Protein AF-A0A1G9A500-F1 (afdb_monomer_lite)

Structure (mmCIF, N/CA/C/O backbone):
data_AF-A0A1G9A500-F1
#
_entry.id   AF-A0A1G9A500-F1
#
loop_
_atom_site.group_PDB
_atom_site.id
_atom_site.type_symbol
_atom_site.label_atom_id
_atom_site.label_alt_id
_atom_site.label_comp_id
_atom_site.label_asym_id
_atom_site.label_entity_id
_atom_site.label_seq_id
_atom_site.pdbx_PDB_ins_code
_atom_site.Cartn_x
_atom_site.Cartn_y
_atom_site.Cartn_z
_atom_site.occupancy
_atom_site.B_iso_or_equiv
_atom_site.auth_seq_id
_atom_site.auth_comp_id
_atom_site.auth_asym_id
_atom_site.auth_atom_id
_atom_site.pdbx_PDB_model_num
ATOM 1 N N . MET A 1 1 ? -15.740 1.608 -25.647 1.00 35.06 1 MET A N 1
ATOM 2 C CA . MET A 1 1 ? -15.329 0.657 -24.600 1.00 35.06 1 MET A CA 1
ATOM 3 C C . MET A 1 1 ? -13.876 0.339 -24.872 1.00 35.06 1 MET A C 1
ATOM 5 O O . MET A 1 1 ? -13.610 -0.452 -25.765 1.00 35.06 1 MET A O 1
ATOM 9 N N . ALA A 1 2 ? -12.961 1.087 -24.256 1.00 35.72 2 ALA A N 1
ATOM 10 C CA . ALA A 1 2 ? -11.558 0.694 -24.232 1.00 35.72 2 ALA A CA 1
ATOM 11 C C . ALA A 1 2 ? -11.451 -0.408 -23.175 1.00 35.72 2 ALA A C 1
ATOM 13 O O . ALA A 1 2 ? -12.025 -0.261 -22.098 1.00 35.72 2 ALA A O 1
ATOM 14 N N . ASP A 1 3 ? -10.852 -1.528 -23.551 1.00 37.66 3 ASP A N 1
ATOM 15 C CA . ASP A 1 3 ? -10.722 -2.713 -22.714 1.00 37.66 3 ASP A CA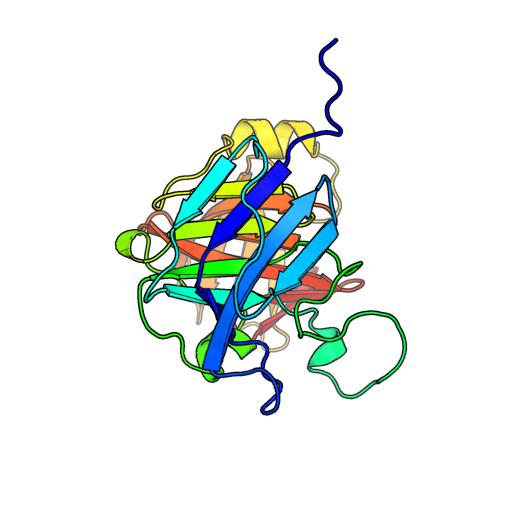 1
ATOM 16 C C . ASP A 1 3 ? -9.855 -2.373 -21.494 1.00 37.66 3 ASP A C 1
ATOM 18 O O . ASP A 1 3 ? -8.730 -1.900 -21.631 1.00 37.66 3 ASP A O 1
ATOM 22 N N . GLU A 1 4 ? -10.398 -2.565 -20.297 1.00 46.66 4 GLU A N 1
ATOM 23 C CA . GLU A 1 4 ? -9.778 -2.200 -19.013 1.00 46.66 4 GLU A CA 1
ATOM 24 C C . GLU A 1 4 ? -8.645 -3.179 -18.612 1.00 46.66 4 GLU A C 1
ATOM 26 O O . GLU A 1 4 ? -8.084 -3.093 -17.524 1.00 46.66 4 GLU A O 1
ATOM 31 N N . HIS A 1 5 ? -8.284 -4.109 -19.508 1.00 46.56 5 HIS A N 1
ATOM 32 C CA . HIS A 1 5 ? -7.396 -5.250 -19.256 1.00 46.56 5 HIS A CA 1
ATOM 33 C C . HIS A 1 5 ? -5.936 -5.086 -19.709 1.00 46.56 5 HIS A C 1
ATOM 35 O O . HIS A 1 5 ? -5.156 -6.013 -19.499 1.00 46.56 5 HIS A O 1
ATOM 41 N N . ASP A 1 6 ? -5.536 -3.949 -20.289 1.00 54.34 6 ASP A N 1
ATOM 42 C CA . ASP A 1 6 ? -4.231 -3.842 -20.975 1.00 54.34 6 ASP A CA 1
ATOM 43 C C . ASP A 1 6 ? -3.292 -2.759 -20.415 1.00 54.34 6 ASP A C 1
ATOM 45 O O . ASP A 1 6 ? -2.347 -2.327 -21.077 1.00 54.34 6 ASP A O 1
ATOM 49 N N . THR A 1 7 ? -3.525 -2.292 -19.183 1.00 72.56 7 THR A N 1
ATOM 50 C CA . THR A 1 7 ? -2.598 -1.341 -18.552 1.00 72.56 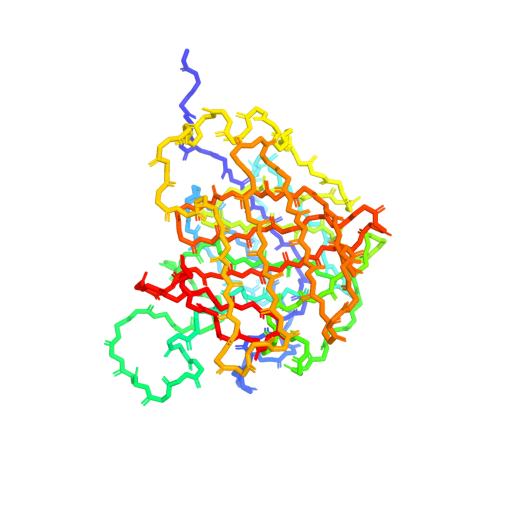7 THR A CA 1
ATOM 51 C C . THR A 1 7 ? -1.286 -2.051 -18.234 1.00 72.56 7 THR A C 1
ATOM 53 O O . THR A 1 7 ? -1.165 -2.796 -17.261 1.00 72.56 7 THR A O 1
ATOM 56 N N . GLU A 1 8 ? -0.300 -1.818 -19.092 1.00 91.81 8 GLU A N 1
ATOM 57 C CA . GLU A 1 8 ? 1.052 -2.324 -18.939 1.00 91.81 8 GLU A CA 1
ATOM 58 C C . GLU A 1 8 ? 1.931 -1.295 -18.217 1.00 91.81 8 GLU A C 1
ATOM 60 O O . GLU A 1 8 ? 2.125 -0.172 -18.689 1.00 91.81 8 GLU A O 1
ATOM 65 N N . LEU A 1 9 ? 2.489 -1.694 -17.076 1.00 95.75 9 LEU A N 1
ATOM 66 C CA . LEU A 1 9 ? 3.418 -0.901 -16.276 1.00 95.75 9 LEU A CA 1
ATOM 67 C C . LEU A 1 9 ? 4.810 -1.536 -16.329 1.00 95.75 9 LEU A C 1
ATOM 69 O O . LEU A 1 9 ? 4.971 -2.742 -16.146 1.00 95.75 9 LEU A O 1
ATOM 73 N N . LEU A 1 10 ? 5.835 -0.709 -16.494 1.00 96.75 10 LEU A N 1
ATOM 74 C CA . LEU A 1 10 ? 7.231 -1.107 -16.386 1.00 96.75 10 LEU A CA 1
ATOM 75 C C . LEU A 1 10 ? 7.943 -0.275 -15.317 1.00 96.75 10 LEU A C 1
ATOM 77 O O . LEU A 1 10 ? 8.151 0.918 -15.497 1.00 96.75 10 LEU A O 1
ATOM 81 N N . VAL A 1 11 ? 8.363 -0.907 -14.223 1.00 97.50 11 VAL A N 1
ATOM 82 C CA . VAL A 1 11 ? 9.250 -0.299 -13.219 1.00 97.50 11 VAL A CA 1
ATOM 83 C C . VAL A 1 11 ? 10.686 -0.682 -13.554 1.00 97.50 11 VAL A C 1
ATOM 85 O O . VAL A 1 11 ? 10.985 -1.868 -13.693 1.00 97.50 11 VAL A O 1
ATOM 88 N N . ARG A 1 12 ? 11.579 0.300 -13.690 1.00 96.81 12 ARG A N 1
ATOM 89 C CA . ARG A 1 12 ? 12.971 0.067 -14.088 1.00 96.81 12 ARG A CA 1
ATOM 90 C C . ARG A 1 12 ? 13.954 0.198 -12.947 1.00 96.81 12 ARG A C 1
ATOM 92 O O . ARG A 1 12 ? 13.992 1.225 -12.280 1.00 96.81 12 ARG A O 1
ATOM 99 N N . ASP A 1 13 ? 14.817 -0.803 -12.837 1.00 96.88 13 ASP A N 1
ATOM 100 C CA . ASP A 1 13 ? 16.060 -0.743 -12.067 1.00 96.88 13 ASP A CA 1
ATOM 101 C C . ASP A 1 13 ? 15.856 -0.371 -10.588 1.00 96.88 13 ASP A C 1
ATOM 103 O O . ASP A 1 13 ? 16.661 0.344 -9.986 1.00 96.88 13 ASP A O 1
ATOM 107 N N . ALA A 1 14 ? 14.777 -0.885 -9.993 1.00 97.56 14 ALA A N 1
ATOM 108 C CA . ALA A 1 14 ? 14.511 -0.739 -8.569 1.00 97.56 14 ALA A CA 1
ATOM 109 C C . ALA A 1 14 ? 15.331 -1.754 -7.769 1.00 97.56 14 ALA A C 1
ATOM 111 O O . ALA A 1 14 ? 15.476 -2.912 -8.168 1.00 97.56 14 ALA A O 1
ATOM 112 N N . ARG A 1 15 ? 15.817 -1.347 -6.594 1.00 97.69 15 ARG A N 1
ATOM 113 C CA . ARG A 1 15 ? 16.374 -2.284 -5.617 1.00 97.69 15 ARG A CA 1
ATOM 114 C C . ARG A 1 15 ? 15.245 -3.082 -4.967 1.00 97.69 15 ARG A C 1
ATOM 116 O O . ARG A 1 15 ? 14.338 -2.482 -4.408 1.00 97.69 15 ARG A O 1
ATOM 123 N N . ILE A 1 16 ? 15.306 -4.405 -4.966 1.00 95.88 16 ILE A N 1
ATOM 124 C CA . ILE A 1 16 ? 14.279 -5.243 -4.337 1.00 95.88 16 ILE A CA 1
ATOM 125 C C . ILE A 1 16 ? 14.543 -5.376 -2.831 1.00 95.88 16 ILE A C 1
ATOM 127 O O . ILE A 1 16 ? 15.667 -5.661 -2.414 1.00 95.88 16 ILE A O 1
ATOM 131 N N . LEU A 1 17 ? 13.500 -5.193 -2.018 1.00 94.69 17 LEU A N 1
ATOM 132 C CA . LEU A 1 17 ? 13.452 -5.576 -0.604 1.00 94.69 17 LEU A CA 1
ATOM 133 C C . LEU A 1 17 ? 12.227 -6.470 -0.383 1.00 94.69 17 LEU A C 1
ATOM 135 O O . LEU A 1 17 ? 11.142 -5.996 -0.068 1.00 94.69 17 LEU A O 1
ATOM 139 N N . SER A 1 18 ? 12.426 -7.767 -0.579 1.00 90.00 18 SER A N 1
ATOM 140 C CA . SER A 1 18 ? 11.429 -8.840 -0.484 1.00 90.00 18 SER A CA 1
ATOM 141 C C . SER A 1 18 ? 11.454 -9.595 0.846 1.00 90.00 18 SER A C 1
ATOM 143 O O . SER A 1 18 ? 10.614 -10.455 1.071 1.00 90.00 18 SER A O 1
ATOM 145 N N . LEU A 1 19 ? 12.417 -9.299 1.725 1.00 88.19 19 LEU A N 1
ATOM 146 C CA . LEU A 1 19 ? 12.716 -10.048 2.953 1.00 88.19 19 LEU A CA 1
ATOM 147 C C . LEU A 1 19 ? 13.318 -11.443 2.736 1.00 88.19 19 LEU A C 1
ATOM 149 O O . LEU A 1 19 ? 13.563 -12.142 3.726 1.00 88.19 19 LEU A O 1
ATOM 153 N N . ASP A 1 20 ? 13.586 -11.822 1.487 1.00 87.44 20 ASP A N 1
ATOM 154 C CA . ASP A 1 20 ? 14.368 -12.997 1.126 1.00 87.44 20 ASP A CA 1
ATOM 155 C C . ASP A 1 20 ? 15.827 -12.574 0.856 1.00 87.44 20 ASP A C 1
ATOM 157 O O . ASP A 1 20 ? 16.091 -11.862 -0.121 1.00 87.44 20 ASP A O 1
ATOM 161 N N . PRO A 1 21 ? 16.805 -13.024 1.667 1.00 86.94 21 PRO A N 1
ATOM 162 C CA . PRO A 1 21 ? 18.214 -12.671 1.491 1.00 86.94 21 PRO A CA 1
ATOM 163 C C . PRO A 1 21 ? 18.800 -13.016 0.114 1.00 86.94 21 PRO A C 1
ATOM 165 O O . PRO A 1 21 ? 19.809 -12.430 -0.273 1.00 86.94 21 PRO A O 1
ATOM 168 N N . ALA A 1 22 ? 18.212 -13.962 -0.628 1.00 88.31 22 ALA A N 1
ATOM 169 C CA . ALA A 1 22 ? 18.676 -14.328 -1.965 1.00 88.31 22 ALA A CA 1
ATOM 170 C C . ALA A 1 22 ? 18.319 -13.282 -3.040 1.00 88.31 22 ALA A C 1
ATOM 172 O O . ALA A 1 22 ? 18.941 -13.264 -4.113 1.00 88.31 22 ALA A O 1
ATOM 173 N N . TYR A 1 23 ? 17.329 -12.428 -2.767 1.00 89.06 23 TYR A N 1
ATOM 174 C CA . TYR A 1 23 ? 16.805 -11.415 -3.689 1.00 89.06 23 TYR A CA 1
ATOM 175 C C . TYR A 1 23 ? 16.992 -9.987 -3.175 1.00 89.06 23 TYR A C 1
ATOM 177 O O . TYR A 1 23 ? 17.105 -9.061 -3.981 1.00 89.06 23 TYR A O 1
ATOM 185 N N . ASP A 1 24 ? 17.068 -9.802 -1.859 1.00 91.50 24 ASP A N 1
ATOM 186 C CA . ASP A 1 24 ? 17.242 -8.494 -1.244 1.00 91.50 24 ASP A CA 1
ATOM 187 C C . ASP A 1 24 ? 18.527 -7.807 -1.732 1.00 91.50 24 ASP A C 1
ATOM 189 O O . ASP A 1 24 ? 19.625 -8.364 -1.716 1.00 91.50 24 ASP A O 1
ATOM 193 N N . GLY A 1 25 ? 18.382 -6.559 -2.180 1.00 93.56 25 GLY A N 1
ATOM 194 C CA . GLY A 1 25 ? 19.476 -5.749 -2.711 1.00 93.56 25 GLY A CA 1
ATOM 195 C C . GLY A 1 25 ? 19.721 -5.892 -4.215 1.00 93.56 25 GLY A C 1
ATOM 196 O O . GLY A 1 25 ? 20.462 -5.071 -4.762 1.00 93.56 25 GLY A O 1
ATOM 197 N N . ARG A 1 26 ? 19.091 -6.859 -4.900 1.00 95.56 26 ARG A N 1
ATOM 198 C CA . ARG A 1 26 ? 19.147 -6.944 -6.368 1.00 95.56 26 ARG A CA 1
ATOM 199 C C . ARG A 1 26 ? 18.510 -5.720 -6.999 1.00 95.56 26 ARG A C 1
ATOM 201 O O . ARG A 1 26 ? 17.515 -5.211 -6.493 1.00 95.56 26 ARG A O 1
ATOM 208 N N . VAL A 1 27 ? 19.086 -5.266 -8.103 1.00 97.12 27 VAL A N 1
ATOM 209 C CA . VAL A 1 27 ? 18.499 -4.228 -8.947 1.00 97.12 27 VAL A CA 1
ATOM 210 C C . VAL A 1 27 ? 17.807 -4.934 -10.097 1.00 97.12 27 VAL A C 1
ATOM 212 O O . VAL A 1 27 ? 18.471 -5.632 -10.860 1.00 97.12 27 VAL A O 1
ATOM 215 N N . SER A 1 28 ? 16.492 -4.773 -10.200 1.00 96.38 28 SER A N 1
ATOM 216 C CA . SER A 1 28 ? 15.690 -5.483 -11.192 1.00 96.38 28 SER A CA 1
ATOM 217 C C . SER A 1 28 ? 14.635 -4.563 -11.801 1.00 96.38 28 SER A C 1
ATOM 219 O O . SER A 1 28 ? 14.096 -3.665 -11.152 1.00 96.38 28 SER A O 1
ATOM 221 N N . SER A 1 29 ? 14.320 -4.814 -13.068 1.00 97.06 29 SER A N 1
ATOM 222 C CA . SER A 1 29 ? 13.158 -4.248 -13.746 1.00 97.06 29 SER A CA 1
ATOM 223 C C . SER A 1 29 ? 11.974 -5.212 -13.642 1.00 97.06 29 SER A C 1
ATOM 225 O O . SER A 1 29 ? 12.149 -6.424 -13.795 1.00 97.06 29 SER A O 1
ATOM 227 N N . ILE A 1 30 ? 10.772 -4.680 -13.414 1.00 96.06 30 ILE A N 1
ATOM 228 C CA . ILE A 1 30 ? 9.529 -5.444 -13.246 1.00 96.06 30 ILE A CA 1
ATOM 229 C C . ILE A 1 30 ? 8.485 -4.938 -14.235 1.00 96.06 30 ILE A C 1
ATOM 231 O O . ILE A 1 30 ? 8.166 -3.751 -14.260 1.00 96.06 30 ILE A O 1
ATOM 235 N N . ARG A 1 31 ? 7.926 -5.857 -15.023 1.00 96.44 31 ARG A N 1
ATOM 236 C CA . ARG A 1 31 ? 6.788 -5.603 -15.909 1.00 96.44 31 ARG A CA 1
ATOM 237 C C . ARG A 1 31 ? 5.520 -6.153 -15.278 1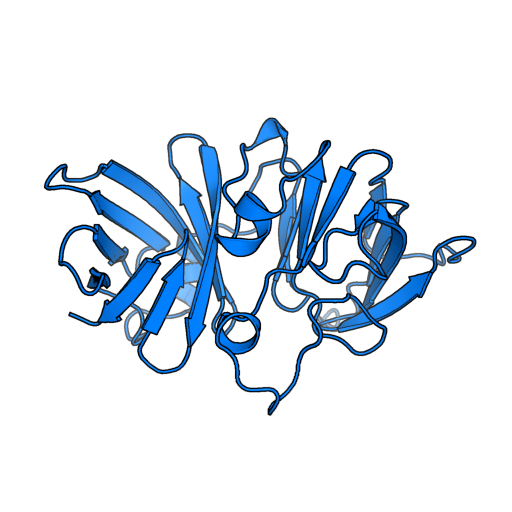.00 96.44 31 ARG A C 1
ATOM 239 O O . ARG A 1 31 ? 5.484 -7.321 -14.893 1.00 96.44 31 ARG A O 1
ATOM 246 N N . VAL A 1 32 ? 4.488 -5.329 -15.223 1.00 95.94 32 VAL A N 1
ATOM 247 C CA . VAL A 1 32 ? 3.145 -5.665 -14.756 1.00 95.94 32 VAL A CA 1
ATOM 248 C C . VAL A 1 32 ? 2.192 -5.544 -15.938 1.00 95.94 32 VAL A C 1
ATOM 250 O O . VAL A 1 32 ? 2.242 -4.557 -16.666 1.00 95.94 32 VAL A O 1
ATOM 253 N N . VAL A 1 33 ? 1.346 -6.554 -16.125 1.00 94.00 33 VAL A N 1
ATOM 254 C CA . VAL A 1 33 ? 0.277 -6.562 -17.130 1.00 94.00 33 VAL A CA 1
ATOM 255 C C . VAL A 1 33 ? -1.003 -6.981 -16.419 1.00 94.00 33 VAL A C 1
ATOM 257 O O . VAL A 1 33 ? -1.065 -8.071 -15.837 1.00 94.00 33 VAL A O 1
ATOM 260 N N . GLY A 1 34 ? -2.000 -6.097 -16.418 1.00 92.19 34 GLY A N 1
ATOM 261 C CA . GLY A 1 34 ? -3.210 -6.278 -15.619 1.00 92.19 34 GLY A CA 1
ATOM 262 C C . GLY A 1 34 ? -2.874 -6.434 -14.131 1.00 92.19 34 GLY A C 1
ATOM 263 O O . GLY A 1 34 ? -2.154 -5.626 -13.552 1.00 92.19 34 GLY A O 1
ATOM 264 N N . GLU A 1 35 ? -3.361 -7.505 -13.507 1.00 92.00 35 GLU A N 1
ATOM 265 C CA . GLU A 1 35 ? -3.201 -7.743 -12.066 1.00 92.00 35 GLU A CA 1
ATOM 266 C C . GLU A 1 35 ? -1.875 -8.429 -11.662 1.00 92.00 35 GLU A C 1
ATOM 268 O O . GLU A 1 35 ? -1.616 -8.643 -10.472 1.00 92.00 35 GLU A O 1
ATOM 273 N N . ARG A 1 36 ? -1.027 -8.827 -12.625 1.00 92.88 36 ARG A N 1
ATOM 274 C CA . ARG A 1 36 ? 0.115 -9.725 -12.362 1.00 92.88 36 ARG A CA 1
ATOM 275 C C . ARG A 1 36 ? 1.444 -9.190 -12.866 1.00 92.88 36 ARG A C 1
ATOM 277 O O . ARG A 1 36 ? 1.533 -8.480 -13.864 1.00 92.88 36 ARG A O 1
ATOM 284 N N . ILE A 1 37 ? 2.507 -9.630 -12.202 1.00 94.25 37 ILE A N 1
ATOM 285 C CA . ILE A 1 37 ? 3.877 -9.464 -12.678 1.00 94.25 37 ILE A CA 1
ATOM 286 C C . ILE A 1 37 ? 4.074 -10.383 -13.887 1.00 94.25 37 ILE A C 1
ATOM 288 O O . ILE A 1 37 ? 4.033 -11.603 -13.761 1.00 94.25 37 ILE A O 1
ATOM 292 N N . ALA A 1 38 ? 4.294 -9.808 -15.063 1.00 94.94 38 ALA A N 1
ATOM 293 C CA . ALA A 1 38 ? 4.529 -10.548 -16.298 1.00 94.94 38 ALA A CA 1
ATOM 294 C C . ALA A 1 38 ? 6.000 -10.963 -16.452 1.00 94.94 38 ALA A C 1
ATOM 296 O O . ALA A 1 38 ? 6.291 -12.046 -16.955 1.00 94.94 38 ALA A O 1
ATOM 297 N N . ALA A 1 39 ? 6.936 -10.116 -16.011 1.00 94.94 39 ALA A N 1
ATOM 298 C CA . ALA A 1 39 ? 8.366 -10.388 -16.114 1.00 94.94 39 ALA A CA 1
ATOM 299 C C . ALA A 1 39 ? 9.172 -9.661 -15.032 1.00 94.94 39 ALA A C 1
ATOM 301 O O . ALA A 1 39 ? 8.814 -8.560 -14.614 1.00 94.94 39 ALA A O 1
ATOM 302 N N . VAL A 1 40 ? 10.294 -10.264 -14.639 1.00 95.06 40 VAL A N 1
ATOM 303 C CA . VAL A 1 40 ? 11.310 -9.680 -13.754 1.00 95.06 40 VAL A CA 1
ATOM 304 C C . VAL A 1 40 ? 12.677 -9.995 -14.348 1.00 95.06 40 VAL A C 1
ATOM 306 O O . VAL A 1 40 ? 12.921 -11.143 -14.721 1.00 95.06 40 VAL A O 1
ATOM 309 N N . ALA A 1 41 ? 13.557 -9.003 -14.463 1.00 94.69 41 ALA A N 1
ATOM 310 C CA . ALA A 1 41 ? 14.926 -9.235 -14.916 1.00 94.69 41 ALA A CA 1
ATOM 311 C C . ALA A 1 41 ? 15.913 -8.245 -14.294 1.00 94.69 41 ALA A C 1
ATOM 313 O O . ALA A 1 41 ? 15.628 -7.051 -14.209 1.00 94.69 41 ALA A O 1
ATOM 314 N N . ASP A 1 42 ? 17.098 -8.742 -13.937 1.00 92.12 42 ASP A N 1
ATOM 315 C CA . ASP A 1 42 ? 18.187 -7.942 -13.354 1.00 92.12 42 ASP A CA 1
ATOM 316 C C . ASP A 1 42 ? 18.873 -7.042 -14.403 1.00 92.12 42 ASP A C 1
ATOM 318 O O . ASP A 1 42 ? 19.515 -6.051 -14.071 1.00 92.12 42 ASP A O 1
ATOM 322 N N . ALA A 1 43 ? 18.729 -7.371 -15.691 1.00 85.31 43 ALA A N 1
ATOM 323 C CA . ALA A 1 43 ? 19.200 -6.554 -16.803 1.00 85.31 43 ALA A CA 1
ATOM 324 C C . ALA A 1 43 ? 18.425 -6.869 -18.088 1.00 85.31 43 ALA A C 1
ATOM 326 O O . ALA A 1 43 ? 17.923 -7.978 -18.276 1.00 85.31 43 ALA A O 1
ATOM 327 N N . GLY A 1 44 ? 18.378 -5.904 -19.009 1.00 79.44 44 GLY A N 1
ATOM 328 C CA . GLY A 1 44 ? 17.962 -6.159 -20.391 1.00 79.44 44 GLY A CA 1
ATOM 329 C C . GLY A 1 44 ? 16.471 -6.441 -20.588 1.00 79.44 44 GLY A C 1
ATOM 330 O O . GLY A 1 44 ? 16.099 -6.964 -21.637 1.00 79.44 44 GLY A O 1
ATOM 331 N N . LEU A 1 45 ? 15.607 -6.085 -19.626 1.00 86.19 45 LEU A N 1
ATOM 332 C CA . LEU A 1 45 ? 14.163 -6.155 -19.844 1.00 86.19 45 LEU A CA 1
ATOM 333 C C . LEU A 1 45 ? 13.768 -5.122 -20.905 1.00 86.19 45 LEU A C 1
ATOM 335 O O . LEU A 1 45 ? 13.773 -3.909 -20.651 1.00 86.19 45 LEU A O 1
ATOM 339 N N . ALA A 1 46 ? 13.462 -5.614 -22.108 1.00 84.44 46 ALA A N 1
ATOM 340 C CA . ALA A 1 46 ? 13.056 -4.787 -23.236 1.00 84.44 46 ALA A CA 1
ATOM 341 C C . ALA A 1 46 ? 11.878 -3.893 -22.835 1.00 84.44 46 ALA A C 1
ATOM 343 O O . ALA A 1 46 ? 10.965 -4.355 -22.153 1.00 84.44 46 ALA A O 1
ATOM 344 N N . ALA A 1 47 ? 11.909 -2.620 -23.243 1.00 76.88 47 ALA A N 1
ATOM 345 C CA . ALA A 1 47 ? 10.839 -1.667 -22.947 1.00 76.88 47 ALA A CA 1
ATOM 346 C C . ALA A 1 47 ? 9.514 -2.070 -23.598 1.00 76.88 47 ALA A C 1
ATOM 348 O O . ALA A 1 47 ? 8.478 -2.014 -22.949 1.00 76.88 47 ALA A O 1
ATOM 349 N N . GLY A 1 48 ? 9.540 -2.514 -24.857 1.00 84.00 48 GLY A N 1
ATOM 350 C CA . GLY A 1 48 ? 8.309 -2.609 -25.640 1.00 84.00 48 GLY A CA 1
ATOM 351 C C . GLY A 1 48 ? 7.672 -1.223 -25.777 1.00 84.00 48 GLY A C 1
ATOM 352 O O . GLY A 1 48 ? 8.356 -0.264 -26.134 1.00 84.00 48 GLY A O 1
ATOM 353 N N . SER A 1 49 ? 6.380 -1.109 -25.481 1.00 83.81 49 SER A N 1
ATOM 354 C CA . SER A 1 49 ? 5.651 0.166 -25.434 1.00 83.81 49 SER A CA 1
ATOM 355 C C . SER A 1 49 ? 4.636 0.130 -24.287 1.00 83.81 49 SER A C 1
ATOM 357 O O . SER A 1 49 ? 3.441 0.012 -24.549 1.00 83.81 49 SER A O 1
ATOM 359 N N . PRO A 1 50 ? 5.109 0.166 -23.026 1.00 86.88 50 PRO A N 1
ATOM 360 C CA . PRO A 1 50 ? 4.229 0.062 -21.875 1.00 86.88 50 PRO A CA 1
ATOM 361 C C . PRO A 1 50 ? 3.366 1.323 -21.784 1.00 86.88 50 PRO A C 1
ATOM 363 O O . PRO A 1 50 ? 3.797 2.411 -22.175 1.00 86.88 50 PRO A O 1
ATOM 366 N N . ALA A 1 51 ? 2.163 1.195 -21.230 1.00 90.19 51 ALA A N 1
ATOM 367 C CA . ALA A 1 51 ? 1.294 2.340 -20.974 1.00 90.19 51 ALA A CA 1
ATOM 368 C C . ALA A 1 51 ? 1.931 3.318 -19.970 1.00 90.19 51 ALA A C 1
ATOM 370 O O . ALA A 1 51 ? 1.747 4.532 -20.078 1.00 90.19 51 ALA A O 1
ATOM 371 N N . LEU A 1 52 ? 2.708 2.795 -19.014 1.00 93.31 52 LEU A N 1
ATOM 372 C CA . LEU A 1 52 ? 3.471 3.588 -18.057 1.00 93.31 52 LEU A CA 1
ATOM 373 C C . LEU A 1 52 ? 4.856 2.987 -17.808 1.00 93.31 52 LEU A C 1
ATOM 375 O O . LEU A 1 52 ? 4.994 1.799 -17.527 1.00 93.31 52 LEU A O 1
ATOM 379 N N . GLU A 1 53 ? 5.881 3.834 -17.832 1.00 95.25 53 GLU A N 1
ATOM 380 C CA . GLU A 1 53 ? 7.243 3.475 -17.443 1.00 95.25 53 GLU A CA 1
ATOM 381 C C . GLU A 1 53 ? 7.691 4.337 -16.256 1.00 95.25 53 GLU A C 1
ATOM 383 O O . GLU A 1 53 ? 7.574 5.563 -16.290 1.00 95.25 53 GLU A O 1
ATOM 388 N N . ILE A 1 54 ? 8.189 3.690 -15.201 1.00 96.56 54 ILE A N 1
ATOM 389 C CA . ILE A 1 54 ? 8.640 4.315 -13.957 1.00 96.56 54 ILE A CA 1
ATOM 390 C C . ILE A 1 54 ? 10.141 4.055 -13.788 1.00 96.56 54 ILE A C 1
ATOM 392 O O . ILE A 1 54 ? 10.532 2.928 -13.466 1.00 96.56 54 ILE A O 1
ATOM 396 N N . PRO A 1 55 ? 11.007 5.066 -13.983 1.00 96.19 55 PRO A N 1
ATOM 397 C CA . PRO A 1 55 ? 12.417 4.947 -13.644 1.00 96.19 55 PRO A CA 1
ATOM 398 C C . PRO A 1 55 ? 12.574 4.902 -12.119 1.00 96.19 55 PRO A C 1
ATOM 400 O O . PRO A 1 55 ? 12.169 5.827 -11.421 1.00 96.19 55 PRO A O 1
ATOM 403 N N . ALA A 1 56 ? 13.168 3.832 -11.596 1.00 96.94 56 ALA A N 1
ATOM 404 C CA . ALA A 1 56 ? 13.310 3.588 -10.160 1.00 96.94 56 ALA A CA 1
ATOM 405 C C . ALA A 1 56 ? 14.772 3.335 -9.744 1.00 96.94 56 ALA A C 1
ATOM 407 O O . ALA A 1 56 ? 15.040 2.773 -8.681 1.00 96.94 56 ALA A O 1
ATOM 408 N N . ALA A 1 57 ? 15.731 3.800 -10.551 1.00 96.44 57 ALA A N 1
ATOM 409 C CA . ALA A 1 57 ? 17.145 3.769 -10.200 1.00 96.44 57 ALA A CA 1
ATOM 410 C C . ALA A 1 57 ? 17.392 4.519 -8.878 1.00 96.44 57 ALA A C 1
ATOM 412 O O . ALA A 1 57 ? 17.064 5.696 -8.738 1.00 96.44 57 ALA A O 1
ATOM 413 N N . GLY A 1 58 ? 17.974 3.826 -7.896 1.00 96.31 58 GLY A N 1
ATOM 414 C CA . GLY A 1 58 ? 18.206 4.369 -6.551 1.00 96.31 58 GLY A CA 1
ATOM 415 C C . GLY A 1 58 ? 16.988 4.334 -5.619 1.00 96.31 58 GLY A C 1
ATOM 416 O O . GLY A 1 58 ? 17.124 4.688 -4.448 1.00 96.31 58 GLY A O 1
ATOM 417 N N . ALA A 1 59 ? 15.830 3.875 -6.098 1.00 98.19 59 ALA A N 1
ATOM 418 C CA . ALA A 1 59 ? 14.658 3.579 -5.285 1.00 98.19 59 ALA A CA 1
ATOM 419 C C . ALA A 1 59 ? 14.634 2.101 -4.862 1.00 98.19 59 ALA A C 1
ATOM 421 O O . ALA A 1 59 ? 15.313 1.247 -5.441 1.00 98.19 59 ALA A O 1
ATOM 422 N N . THR A 1 60 ? 13.831 1.803 -3.846 1.00 98.44 60 THR A N 1
ATOM 423 C CA . THR A 1 60 ? 13.579 0.455 -3.343 1.00 98.44 60 THR A CA 1
ATOM 424 C C . THR A 1 60 ? 12.142 0.047 -3.653 1.00 98.44 60 THR A C 1
ATOM 426 O O . THR A 1 60 ? 11.205 0.736 -3.259 1.00 98.44 60 THR A O 1
ATOM 429 N N . LEU A 1 61 ? 11.960 -1.088 -4.326 1.00 97.56 61 LEU A N 1
ATOM 430 C CA . LEU A 1 61 ? 10.673 -1.752 -4.474 1.00 97.56 61 LEU A CA 1
ATOM 431 C C . LEU A 1 61 ? 10.470 -2.721 -3.313 1.00 97.56 61 LEU A C 1
ATOM 433 O O . LEU A 1 61 ? 11.265 -3.638 -3.095 1.00 97.56 61 LEU A O 1
ATOM 437 N N . VAL A 1 62 ? 9.378 -2.515 -2.590 1.00 96.00 62 VAL A N 1
ATOM 438 C CA . VAL A 1 62 ? 8.980 -3.302 -1.431 1.00 96.00 62 VAL A CA 1
ATOM 439 C C . VAL A 1 62 ? 7.646 -3.976 -1.746 1.00 96.00 62 VAL A C 1
ATOM 441 O O . VAL A 1 62 ? 6.628 -3.288 -1.860 1.00 96.00 62 VAL A O 1
ATOM 444 N N . PRO A 1 63 ? 7.617 -5.305 -1.914 1.00 93.25 63 PRO A N 1
ATOM 445 C CA . PRO A 1 63 ? 6.381 -6.063 -2.022 1.00 93.25 63 PRO A CA 1
ATOM 446 C C . PRO A 1 63 ? 5.513 -5.829 -0.787 1.00 93.25 63 PRO A C 1
ATOM 448 O O . PRO A 1 63 ? 5.993 -5.880 0.346 1.00 93.25 63 PRO A O 1
ATOM 451 N N . LEU A 1 64 ? 4.227 -5.556 -0.999 1.00 89.06 64 LEU A N 1
ATOM 452 C CA . LEU A 1 64 ? 3.280 -5.459 0.101 1.00 89.06 64 LEU A CA 1
ATOM 453 C C . LEU A 1 64 ? 3.018 -6.879 0.588 1.00 89.06 64 LEU A C 1
ATOM 455 O O . LEU A 1 64 ? 2.446 -7.698 -0.126 1.00 89.06 64 LEU A O 1
ATOM 459 N N . LEU A 1 65 ? 3.460 -7.193 1.798 1.00 75.12 65 LEU A N 1
ATOM 460 C CA . LEU A 1 65 ? 3.448 -8.560 2.307 1.00 75.12 65 LEU A CA 1
ATOM 461 C C . LEU A 1 65 ? 2.049 -8.965 2.757 1.00 75.12 65 LEU A C 1
ATOM 463 O O . LEU A 1 65 ? 1.305 -8.148 3.312 1.00 75.12 65 LEU A O 1
ATOM 467 N N . ASP A 1 66 ? 1.712 -10.230 2.544 1.00 65.88 66 ASP A N 1
ATOM 468 C CA . ASP A 1 66 ? 0.565 -10.858 3.186 1.00 65.88 66 ASP A CA 1
ATOM 469 C C . ASP A 1 66 ? 0.960 -11.233 4.616 1.00 65.88 66 ASP A C 1
ATOM 471 O O . ASP A 1 66 ? 2.015 -11.821 4.842 1.00 65.88 66 ASP A O 1
ATOM 475 N N . ALA A 1 67 ? 0.137 -10.879 5.603 1.00 52.34 67 ALA A N 1
ATOM 476 C CA . ALA A 1 67 ? 0.463 -11.142 7.002 1.00 52.34 67 ALA A CA 1
ATOM 477 C C . ALA A 1 67 ? 0.632 -12.641 7.312 1.00 52.34 67 ALA A C 1
ATOM 479 O O . ALA A 1 67 ? 1.424 -12.994 8.180 1.00 52.34 67 ALA A O 1
ATOM 480 N N . THR A 1 68 ? -0.018 -13.516 6.537 1.00 47.94 68 THR A N 1
ATOM 481 C CA . THR A 1 68 ? 0.149 -14.980 6.572 1.00 47.94 68 THR A CA 1
ATOM 482 C C . THR A 1 68 ? 1.546 -15.455 6.165 1.00 47.94 68 THR A C 1
ATOM 484 O O . THR A 1 68 ? 1.932 -16.566 6.503 1.00 47.94 68 THR A O 1
ATOM 487 N N . VAL A 1 69 ? 2.325 -14.632 5.457 1.00 47.09 69 VAL A N 1
ATOM 488 C CA . VAL A 1 69 ? 3.738 -14.913 5.146 1.00 47.09 69 VAL A CA 1
ATOM 489 C C . VAL A 1 69 ? 4.631 -14.628 6.363 1.00 47.09 69 VAL A C 1
ATOM 491 O O . VAL A 1 69 ? 5.721 -15.183 6.474 1.00 47.09 69 VAL A O 1
ATOM 494 N N . LEU A 1 70 ? 4.175 -13.777 7.290 1.00 53.19 70 LEU A N 1
ATOM 495 C CA . LEU A 1 70 ? 4.910 -13.383 8.497 1.00 53.19 70 LEU A CA 1
ATOM 496 C C . LEU A 1 70 ? 4.562 -14.242 9.721 1.00 53.19 70 LEU A C 1
ATOM 498 O O . LEU A 1 70 ? 5.387 -14.367 10.625 1.00 53.19 70 LEU A O 1
ATOM 502 N N . SER A 1 71 ? 3.375 -14.851 9.747 1.00 44.50 71 SER A N 1
ATOM 503 C CA . SER A 1 71 ? 2.964 -15.859 10.725 1.00 44.50 71 SER A CA 1
ATOM 504 C C . SER A 1 71 ? 3.229 -17.262 10.164 1.00 44.50 71 SER A C 1
ATOM 506 O O . SER A 1 71 ? 2.680 -17.652 9.147 1.00 44.50 71 SER A O 1
ATOM 508 N N . GLU A 1 72 ? 4.120 -18.017 10.806 1.00 43.03 72 GLU A N 1
ATOM 509 C CA . GLU A 1 72 ? 4.741 -19.260 10.319 1.00 43.03 72 GLU A CA 1
ATOM 510 C C . GLU A 1 72 ? 3.790 -20.380 9.821 1.00 43.03 72 GLU A C 1
ATOM 512 O O . GLU A 1 72 ? 3.693 -21.398 10.490 1.00 43.03 72 GLU A O 1
ATOM 517 N N . HIS A 1 73 ? 3.128 -20.295 8.658 1.00 35.78 73 HIS A N 1
ATOM 518 C CA . HIS A 1 73 ? 2.432 -21.426 8.003 1.00 35.78 73 HIS A CA 1
ATOM 519 C C . HIS A 1 73 ? 2.702 -21.432 6.475 1.00 35.78 73 HIS A C 1
ATOM 521 O O . HIS A 1 73 ? 2.052 -20.696 5.730 1.00 35.78 73 HIS A O 1
ATOM 527 N N . PRO A 1 74 ? 3.624 -22.273 5.952 1.00 36.19 74 PRO A N 1
ATOM 528 C CA . PRO A 1 74 ? 3.893 -22.373 4.519 1.00 36.19 74 PRO A CA 1
ATOM 529 C C . PRO A 1 74 ? 2.770 -23.179 3.861 1.00 36.19 74 PRO A C 1
ATOM 531 O O . PRO A 1 74 ? 2.829 -24.404 3.777 1.00 36.19 74 PRO A O 1
ATOM 534 N N . GLY A 1 75 ? 1.696 -22.511 3.446 1.00 35.62 75 GLY A N 1
ATOM 535 C CA . GLY A 1 75 ? 0.548 -23.254 2.941 1.00 35.62 75 GLY A CA 1
ATOM 536 C C . GLY A 1 75 ? -0.650 -22.428 2.516 1.00 35.62 75 GLY A C 1
ATOM 537 O O . GLY A 1 75 ? -1.743 -22.712 2.990 1.00 35.62 75 GLY A O 1
ATOM 538 N N . ARG A 1 76 ? -0.446 -21.445 1.630 1.00 39.91 76 ARG A N 1
ATOM 539 C CA . ARG A 1 76 ? -1.309 -21.089 0.480 1.00 39.91 76 ARG A CA 1
ATOM 540 C C . ARG A 1 76 ? -0.905 -19.707 -0.049 1.00 39.91 76 ARG A C 1
ATOM 542 O O . ARG A 1 76 ? -1.264 -18.686 0.515 1.00 39.91 76 ARG A O 1
ATOM 549 N N . ASP A 1 77 ? -0.125 -19.768 -1.126 1.00 43.19 77 ASP A N 1
ATOM 550 C CA . ASP A 1 77 ? 0.195 -18.764 -2.146 1.00 43.19 77 ASP A CA 1
ATOM 551 C C . ASP A 1 77 ? 0.763 -17.398 -1.723 1.00 43.19 77 ASP A C 1
ATOM 553 O O . ASP A 1 77 ? 0.041 -16.451 -1.433 1.00 43.19 77 ASP A O 1
ATOM 557 N N . GLY A 1 78 ? 2.090 -17.278 -1.869 1.00 54.22 78 GLY A N 1
ATOM 558 C CA . GLY A 1 78 ? 2.779 -16.004 -2.081 1.00 54.22 78 GLY A CA 1
ATOM 559 C C . GLY A 1 78 ? 4.192 -15.983 -1.507 1.00 54.22 78 GLY A C 1
ATOM 560 O O . GLY A 1 78 ? 4.373 -15.700 -0.329 1.00 54.22 78 GLY A O 1
ATOM 561 N N . SER A 1 79 ? 5.210 -16.246 -2.333 1.00 64.75 79 SER A N 1
ATOM 562 C CA . SER A 1 79 ? 6.565 -15.796 -1.990 1.00 64.75 79 SER A CA 1
ATOM 563 C C . SER A 1 79 ? 6.543 -14.267 -1.914 1.00 64.75 79 SER A C 1
ATOM 565 O O . SER A 1 79 ? 5.946 -13.645 -2.796 1.00 64.75 79 SER A O 1
ATOM 567 N N . PRO A 1 80 ? 7.189 -13.635 -0.921 1.00 73.19 80 PRO A N 1
ATOM 568 C CA . PRO A 1 80 ? 7.293 -12.183 -0.900 1.00 73.19 80 PRO A CA 1
ATOM 569 C C . PRO A 1 80 ? 8.211 -11.669 -2.019 1.00 73.19 80 PRO A C 1
ATOM 571 O O . PRO A 1 80 ? 8.291 -10.470 -2.254 1.00 73.19 80 PRO A O 1
ATOM 574 N N . VAL A 1 81 ? 8.903 -12.565 -2.726 1.00 85.06 81 VAL A N 1
ATOM 575 C CA . VAL A 1 81 ? 9.737 -12.241 -3.877 1.00 85.06 81 VAL A CA 1
ATOM 576 C C . VAL A 1 81 ? 8.855 -11.934 -5.091 1.00 85.06 81 VAL A C 1
ATOM 578 O O . VAL A 1 81 ? 8.044 -12.778 -5.482 1.00 85.06 81 VAL A O 1
ATOM 581 N N . PRO A 1 82 ? 9.040 -10.778 -5.753 1.00 89.31 82 PRO A N 1
ATOM 582 C CA . PRO A 1 82 ? 8.348 -10.493 -6.996 1.00 89.31 82 PRO A CA 1
ATOM 583 C C . PRO A 1 82 ? 8.866 -11.430 -8.090 1.00 89.31 82 PRO A C 1
ATOM 585 O O . PRO A 1 82 ? 10.018 -11.350 -8.512 1.00 89.31 82 PRO A O 1
ATOM 588 N N . THR A 1 83 ? 8.005 -12.326 -8.557 1.00 91.31 83 THR A N 1
ATOM 589 C CA . THR A 1 83 ? 8.306 -13.284 -9.627 1.00 91.31 83 THR A CA 1
ATOM 590 C C . THR A 1 83 ? 7.246 -13.219 -10.721 1.00 91.31 83 THR A C 1
ATOM 592 O O . THR A 1 83 ? 6.107 -12.825 -10.449 1.00 91.31 83 THR A O 1
ATOM 595 N N . PRO A 1 84 ? 7.576 -13.621 -11.963 1.00 93.44 84 PRO A N 1
ATOM 596 C CA . PRO A 1 84 ? 6.579 -13.771 -13.012 1.00 93.44 84 PRO A CA 1
ATOM 597 C C . PRO A 1 84 ? 5.418 -14.654 -12.554 1.00 93.44 84 PRO A C 1
ATOM 599 O O . PRO A 1 84 ? 5.612 -15.721 -11.974 1.00 93.44 84 PRO A O 1
ATOM 602 N N . GLY A 1 85 ? 4.205 -14.190 -12.817 1.00 90.50 85 GLY A N 1
ATOM 603 C CA . GLY A 1 85 ? 2.982 -14.831 -12.382 1.00 90.50 85 GLY A CA 1
ATOM 604 C C . GLY A 1 85 ? 2.572 -14.506 -10.951 1.00 90.50 85 GLY A C 1
ATOM 605 O O . GLY A 1 85 ? 1.532 -15.010 -10.567 1.00 90.50 85 GLY A O 1
ATOM 606 N N . SER A 1 86 ? 3.285 -13.690 -10.171 1.00 89.00 86 SER A N 1
ATOM 607 C CA . SER A 1 86 ? 2.819 -13.225 -8.850 1.00 89.00 86 SER A CA 1
ATOM 608 C C . SER A 1 86 ? 1.839 -12.047 -8.962 1.00 89.00 86 SER A C 1
ATOM 610 O O . SER A 1 86 ? 1.837 -11.331 -9.966 1.00 89.00 86 SER A O 1
ATOM 612 N N . GLN A 1 87 ? 0.998 -11.842 -7.941 1.00 89.88 87 GLN A N 1
ATOM 613 C CA . GLN A 1 87 ? 0.111 -10.673 -7.862 1.00 89.88 87 GLN A CA 1
ATOM 614 C C . GLN A 1 87 ? 0.946 -9.385 -7.777 1.00 89.88 87 GLN A C 1
ATOM 616 O O . GLN A 1 87 ? 1.930 -9.329 -7.037 1.00 89.88 87 GLN A O 1
ATOM 621 N N . ALA A 1 88 ? 0.569 -8.349 -8.525 1.00 92.88 88 ALA A N 1
ATOM 622 C CA . ALA A 1 88 ? 1.287 -7.079 -8.526 1.00 92.88 88 ALA A CA 1
ATOM 623 C C . ALA A 1 88 ? 0.842 -6.186 -7.355 1.00 92.88 88 ALA A C 1
ATOM 625 O O . ALA A 1 88 ? -0.028 -5.335 -7.509 1.00 92.88 88 ALA A O 1
ATOM 626 N N . SER A 1 89 ? 1.455 -6.383 -6.186 1.00 93.38 89 SER A N 1
ATOM 627 C CA . SER A 1 89 ? 1.215 -5.573 -4.984 1.00 93.38 89 SER A CA 1
ATOM 628 C C . SER A 1 89 ? 2.542 -5.150 -4.354 1.00 93.38 89 SER A C 1
ATOM 630 O O . SER A 1 89 ? 3.209 -5.947 -3.696 1.00 93.38 89 SER A O 1
ATOM 632 N N . PHE A 1 90 ? 2.959 -3.906 -4.583 1.00 95.56 90 PHE A N 1
ATOM 633 C CA . PHE A 1 90 ? 4.246 -3.375 -4.131 1.00 95.56 90 PHE A CA 1
ATOM 634 C C . PHE A 1 90 ? 4.253 -1.844 -4.076 1.00 95.56 90 PHE A C 1
ATOM 636 O O . PHE A 1 90 ? 3.454 -1.166 -4.720 1.00 95.56 90 PHE A O 1
ATOM 643 N N . VAL A 1 91 ? 5.215 -1.300 -3.336 1.00 97.44 91 VAL A N 1
ATOM 644 C CA . VAL A 1 91 ? 5.476 0.138 -3.235 1.00 97.44 91 VAL A CA 1
ATOM 645 C C . VAL A 1 91 ? 6.904 0.412 -3.680 1.00 97.44 91 VAL A C 1
ATOM 647 O O . VAL A 1 91 ? 7.830 -0.283 -3.269 1.00 97.44 91 VAL A O 1
ATOM 650 N N . VAL A 1 92 ? 7.093 1.428 -4.513 1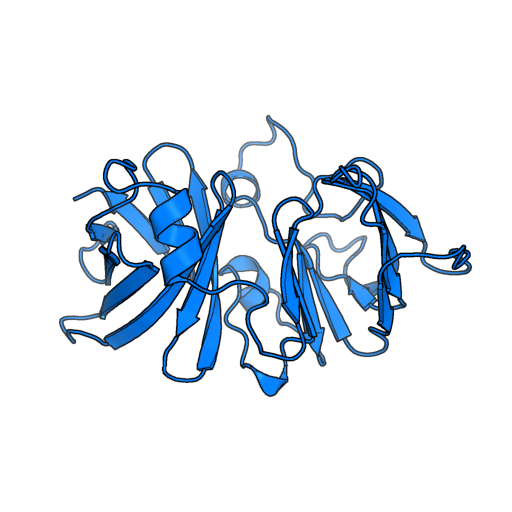.00 98.31 92 VAL A N 1
ATOM 651 C CA . VAL A 1 92 ? 8.406 1.956 -4.885 1.00 98.31 92 VAL A CA 1
ATOM 652 C C . VAL A 1 92 ? 8.665 3.201 -4.046 1.00 98.31 92 VAL A C 1
ATOM 654 O O . VAL A 1 92 ? 7.934 4.188 -4.139 1.00 98.31 92 VAL A O 1
ATOM 657 N N . VAL A 1 93 ? 9.704 3.140 -3.219 1.00 98.50 93 VAL A N 1
ATOM 658 C CA . VAL A 1 93 ? 10.102 4.198 -2.287 1.00 98.50 93 VAL A CA 1
ATOM 659 C C . VAL A 1 93 ? 11.460 4.744 -2.704 1.00 98.50 93 VAL A C 1
ATOM 661 O O . VAL A 1 93 ? 12.403 3.977 -2.887 1.00 98.50 93 VAL A O 1
ATOM 664 N N . ALA A 1 94 ? 11.589 6.058 -2.850 1.00 98.12 94 ALA A N 1
ATOM 665 C CA . ALA A 1 94 ? 12.863 6.698 -3.142 1.00 98.12 94 ALA A CA 1
ATOM 666 C C . ALA A 1 94 ? 13.885 6.414 -2.025 1.00 98.12 94 ALA A C 1
ATOM 668 O O . ALA A 1 94 ? 13.584 6.532 -0.837 1.00 98.12 94 ALA A O 1
ATOM 669 N N . GLY A 1 95 ? 15.114 6.054 -2.401 1.00 96.06 95 GLY A N 1
ATOM 670 C CA . GLY A 1 95 ? 16.168 5.722 -1.446 1.00 96.06 95 GLY A CA 1
ATOM 671 C C . GLY A 1 95 ? 16.025 4.331 -0.821 1.00 96.06 95 GLY A C 1
ATOM 672 O O . GLY A 1 95 ? 15.464 3.406 -1.410 1.00 96.06 95 GLY A O 1
ATOM 673 N N . GLY A 1 96 ? 16.622 4.158 0.360 1.00 92.88 96 GLY A N 1
ATOM 674 C CA . GLY A 1 96 ? 16.673 2.880 1.070 1.00 92.88 96 GLY A CA 1
ATOM 675 C C . GLY A 1 96 ? 15.513 2.694 2.045 1.00 92.88 96 GLY A C 1
ATOM 676 O O . GLY A 1 96 ? 15.188 3.600 2.808 1.00 92.88 96 GLY A O 1
ATOM 677 N N . VAL A 1 97 ? 14.950 1.486 2.082 1.00 95.19 97 VAL A N 1
ATOM 678 C CA . VAL A 1 97 ? 13.938 1.080 3.069 1.00 95.19 97 VAL A CA 1
ATOM 679 C C . VAL A 1 97 ? 14.545 0.076 4.046 1.00 95.19 97 VAL A C 1
ATOM 681 O O . VAL A 1 97 ? 15.321 -0.798 3.662 1.00 95.19 97 VAL A O 1
ATOM 684 N N . THR A 1 98 ? 14.213 0.196 5.332 1.00 92.12 98 THR A N 1
ATOM 685 C CA . THR A 1 98 ? 14.677 -0.767 6.340 1.00 92.12 98 THR A CA 1
ATOM 686 C C . THR A 1 98 ? 13.825 -2.034 6.321 1.00 92.12 98 THR A C 1
ATOM 688 O O . THR A 1 98 ? 12.616 -1.985 6.097 1.00 92.12 98 THR A O 1
ATOM 691 N N . ARG A 1 99 ? 14.432 -3.179 6.660 1.00 89.25 99 ARG A N 1
ATOM 692 C CA . ARG A 1 99 ? 13.709 -4.452 6.819 1.00 89.25 99 ARG A CA 1
ATOM 693 C C . ARG A 1 99 ? 12.543 -4.341 7.812 1.00 89.25 99 ARG A C 1
ATOM 695 O O . ARG A 1 99 ? 11.481 -4.905 7.582 1.00 89.25 99 ARG A O 1
ATOM 702 N N . SER A 1 100 ? 12.740 -3.590 8.901 1.00 86.94 100 SER A N 1
ATOM 703 C CA . SER A 1 100 ? 11.699 -3.340 9.905 1.00 86.94 100 SER A CA 1
ATOM 704 C C . SER A 1 100 ? 10.510 -2.578 9.314 1.00 86.94 100 SER A C 1
ATOM 706 O O . SER A 1 100 ? 9.370 -2.965 9.545 1.00 86.94 100 SER A O 1
ATOM 708 N N . ALA A 1 101 ? 10.748 -1.541 8.506 1.00 88.06 101 ALA A N 1
ATOM 709 C CA . ALA A 1 101 ? 9.664 -0.805 7.857 1.00 88.06 101 ALA A CA 1
ATOM 710 C C . ALA A 1 101 ? 8.852 -1.702 6.905 1.00 88.06 101 ALA A C 1
ATOM 712 O O . ALA A 1 101 ? 7.625 -1.649 6.921 1.00 88.06 101 ALA A O 1
ATOM 713 N N . ALA A 1 102 ? 9.524 -2.562 6.131 1.00 87.06 102 ALA A N 1
ATOM 714 C CA . ALA A 1 102 ? 8.861 -3.518 5.241 1.00 87.06 102 ALA A CA 1
ATOM 715 C C . ALA A 1 102 ? 7.997 -4.543 6.004 1.00 87.06 102 ALA A C 1
ATOM 717 O O . ALA A 1 102 ? 6.874 -4.826 5.595 1.00 87.06 102 ALA A O 1
ATOM 718 N N . LEU A 1 103 ? 8.481 -5.052 7.144 1.00 83.31 103 LEU A N 1
ATOM 719 C CA . LEU A 1 103 ? 7.732 -5.981 8.004 1.00 83.31 103 LEU A CA 1
ATOM 720 C C . LEU A 1 103 ? 6.472 -5.355 8.616 1.00 83.31 103 LEU A C 1
ATOM 722 O O . LEU A 1 103 ? 5.451 -6.024 8.749 1.00 83.31 103 LEU A O 1
ATOM 726 N N . HIS A 1 104 ? 6.526 -4.072 8.966 1.00 82.00 104 HIS A N 1
ATOM 727 C CA . HIS A 1 104 ? 5.416 -3.361 9.602 1.00 82.00 104 HIS A CA 1
ATOM 728 C C . HIS A 1 104 ? 4.531 -2.616 8.588 1.00 82.00 104 HIS A C 1
ATOM 730 O O . HIS A 1 104 ? 4.004 -1.554 8.899 1.00 82.00 104 HIS A O 1
ATOM 736 N N . GLN A 1 105 ? 4.354 -3.170 7.382 1.00 80.44 105 GLN A N 1
ATOM 737 C CA . GLN A 1 105 ? 3.444 -2.667 6.338 1.00 80.44 105 GLN A CA 1
ATOM 738 C C . GLN A 1 105 ? 3.695 -1.218 5.867 1.00 80.44 105 GLN A C 1
ATOM 740 O O . GLN A 1 105 ? 2.798 -0.607 5.299 1.00 80.44 105 GLN A O 1
ATOM 745 N N . LEU A 1 106 ? 4.922 -0.710 6.038 1.00 87.44 106 LEU A N 1
ATOM 746 C CA . LEU A 1 106 ? 5.421 0.584 5.556 1.00 87.44 106 LEU A CA 1
ATOM 747 C C . LEU A 1 106 ? 4.645 1.831 6.018 1.00 87.44 106 LEU A C 1
ATOM 749 O O . LEU A 1 106 ? 3.432 1.953 5.895 1.00 87.44 106 LEU A O 1
ATOM 753 N N . VAL A 1 107 ? 5.410 2.833 6.442 1.00 92.56 107 VAL A N 1
ATOM 754 C CA . VAL A 1 107 ? 4.953 4.220 6.557 1.00 92.56 107 VAL A CA 1
ATOM 755 C C . VAL A 1 107 ? 5.905 5.059 5.716 1.00 92.56 107 VAL A C 1
ATOM 757 O O . VAL A 1 107 ? 7.114 5.041 5.956 1.00 92.56 107 VAL A O 1
ATOM 760 N N . VAL A 1 108 ? 5.384 5.725 4.690 1.00 96.31 108 VAL A N 1
ATOM 761 C CA . VAL A 1 108 ? 6.175 6.387 3.648 1.00 96.31 108 VAL A CA 1
ATOM 762 C C . VAL A 1 108 ? 5.808 7.864 3.603 1.00 96.31 108 VAL A C 1
ATOM 764 O O . VAL A 1 108 ? 4.649 8.211 3.410 1.00 96.31 108 VAL A O 1
ATOM 767 N N . ALA A 1 109 ? 6.795 8.739 3.785 1.00 96.19 109 ALA A N 1
ATOM 768 C CA . ALA A 1 109 ? 6.604 10.176 3.601 1.00 96.19 109 ALA A CA 1
ATOM 769 C C . ALA A 1 109 ? 6.285 10.485 2.122 1.00 96.19 109 ALA A C 1
ATOM 771 O O . ALA A 1 109 ? 6.816 9.792 1.245 1.00 96.19 109 ALA A O 1
ATOM 772 N N . PRO A 1 110 ? 5.439 11.485 1.824 1.00 95.88 110 PRO A N 1
ATOM 773 C CA . PRO A 1 110 ? 4.941 11.719 0.468 1.00 95.88 110 PRO A CA 1
ATOM 774 C C . PRO A 1 110 ? 6.075 11.995 -0.526 1.00 95.88 110 PRO A C 1
ATOM 776 O O . PRO A 1 110 ? 6.061 11.458 -1.629 1.00 95.88 110 PRO A O 1
ATOM 779 N N . GLU A 1 111 ? 7.121 12.714 -0.112 1.00 96.44 111 GLU A N 1
ATOM 780 C CA . GLU A 1 111 ? 8.301 13.009 -0.931 1.00 96.44 111 GLU A CA 1
ATOM 781 C C . GLU A 1 111 ? 9.131 11.771 -1.309 1.00 96.44 111 GLU A C 1
ATOM 783 O O . GLU A 1 111 ? 9.966 11.832 -2.212 1.00 96.44 111 GLU A O 1
ATOM 788 N N . HIS A 1 112 ? 8.920 10.646 -0.621 1.00 97.75 112 HIS A N 1
ATOM 789 C CA . HIS A 1 112 ? 9.601 9.388 -0.902 1.00 97.75 112 HIS A CA 1
ATOM 790 C C . HIS A 1 112 ? 8.721 8.386 -1.654 1.00 97.75 112 HIS A C 1
ATOM 792 O O . HIS A 1 112 ? 9.245 7.375 -2.120 1.00 97.75 112 HIS A O 1
ATOM 798 N N . LEU A 1 113 ? 7.413 8.614 -1.794 1.00 98.25 113 LEU A N 1
ATOM 799 C CA . LEU A 1 113 ? 6.542 7.692 -2.517 1.00 98.25 113 LEU A CA 1
ATOM 800 C C . LEU A 1 113 ? 6.649 7.924 -4.030 1.00 98.25 113 LEU A C 1
ATOM 802 O O . LEU A 1 113 ? 6.095 8.879 -4.564 1.00 98.25 113 LEU A O 1
ATOM 806 N N . VAL A 1 114 ? 7.294 6.999 -4.740 1.00 98.38 114 VAL A N 1
ATOM 807 C CA . VAL A 1 114 ? 7.373 7.042 -6.210 1.00 98.38 114 VAL A CA 1
ATOM 808 C C . VAL A 1 114 ? 6.112 6.440 -6.828 1.00 98.38 114 VAL A C 1
ATOM 810 O O . VAL A 1 114 ? 5.500 7.029 -7.716 1.00 98.38 114 VAL A O 1
ATOM 813 N N . LEU A 1 115 ? 5.719 5.254 -6.359 1.00 98.12 115 LEU A N 1
ATOM 814 C CA . LEU A 1 115 ? 4.595 4.497 -6.906 1.00 98.12 115 LEU A CA 1
ATOM 815 C C . LEU A 1 115 ? 4.027 3.543 -5.853 1.00 98.12 115 LEU A C 1
ATOM 817 O O . LEU A 1 115 ? 4.792 2.846 -5.189 1.00 98.12 115 LEU A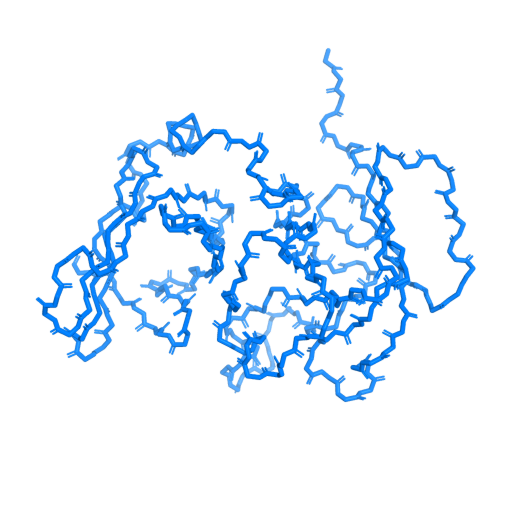 O 1
ATOM 821 N N . ALA A 1 116 ? 2.706 3.435 -5.760 1.00 97.25 116 ALA A N 1
ATOM 822 C CA . ALA A 1 116 ? 2.035 2.348 -5.053 1.00 97.25 116 ALA A CA 1
ATOM 823 C C . ALA A 1 116 ? 1.148 1.563 -6.022 1.00 97.25 116 ALA A C 1
ATOM 825 O O . ALA A 1 116 ? 0.263 2.134 -6.663 1.00 97.25 116 ALA A O 1
ATOM 826 N N . VAL A 1 117 ? 1.374 0.253 -6.100 1.00 96.19 117 VAL A N 1
ATOM 827 C CA . VAL A 1 117 ? 0.572 -0.681 -6.892 1.00 96.19 117 VAL A CA 1
ATOM 828 C C . VAL A 1 117 ? -0.068 -1.689 -5.950 1.00 96.19 117 VAL A C 1
ATOM 830 O O . VAL A 1 117 ? 0.623 -2.304 -5.136 1.00 96.19 117 VAL A O 1
ATOM 833 N N . VAL A 1 118 ? -1.383 -1.860 -6.052 1.00 93.94 118 VAL A N 1
ATOM 834 C CA . VAL A 1 118 ? -2.152 -2.806 -5.241 1.00 93.94 118 VAL A CA 1
ATOM 835 C C . VAL A 1 118 ? -3.055 -3.616 -6.153 1.00 93.94 118 VAL A C 1
ATOM 837 O O . VAL A 1 118 ? -3.930 -3.073 -6.817 1.00 93.94 118 VAL A O 1
ATOM 840 N N . ASP A 1 119 ? -2.823 -4.923 -6.195 1.00 90.44 119 ASP A N 1
ATOM 841 C CA . ASP A 1 119 ? -3.517 -5.872 -7.063 1.00 90.44 119 ASP A CA 1
ATOM 842 C C . ASP A 1 119 ? -3.532 -5.432 -8.542 1.00 90.44 119 ASP A C 1
ATOM 844 O O . ASP A 1 119 ? -4.536 -5.540 -9.239 1.00 90.44 119 ASP A O 1
ATOM 848 N N . GLY A 1 120 ? -2.396 -4.905 -9.012 1.00 91.62 120 GLY A N 1
ATOM 849 C CA . GLY A 1 120 ? -2.188 -4.357 -10.358 1.00 91.62 120 GLY A CA 1
ATOM 850 C C . GLY A 1 120 ? -2.739 -2.953 -10.587 1.00 91.62 120 GLY A C 1
ATOM 851 O O . GLY A 1 120 ? -2.415 -2.335 -11.597 1.00 91.62 120 GLY A O 1
ATOM 852 N N . GLN A 1 121 ? -3.521 -2.415 -9.653 1.00 92.25 121 GLN A N 1
ATOM 853 C CA . GLN A 1 121 ? -4.042 -1.055 -9.738 1.00 92.25 121 GLN A CA 1
ATOM 854 C C . GLN A 1 121 ? -2.993 -0.063 -9.243 1.00 92.25 121 GLN A C 1
ATOM 856 O O . GLN A 1 121 ? -2.421 -0.239 -8.166 1.00 92.25 121 GLN A O 1
ATOM 861 N N . ILE A 1 122 ? -2.749 1.004 -10.004 1.00 95.12 122 ILE A N 1
ATOM 862 C CA . ILE A 1 122 ? -1.910 2.113 -9.541 1.00 95.12 122 ILE A CA 1
ATOM 863 C C . ILE A 1 122 ? -2.756 2.978 -8.610 1.00 95.12 122 ILE A C 1
ATOM 865 O O . ILE A 1 122 ? -3.697 3.636 -9.046 1.00 95.12 122 ILE A O 1
ATOM 869 N N . VAL A 1 123 ? -2.408 2.974 -7.327 1.00 95.00 123 VAL A N 1
ATOM 870 C CA . VAL A 1 123 ? -3.161 3.680 -6.281 1.00 95.00 123 VAL A CA 1
ATOM 871 C C . VAL A 1 123 ? -2.634 5.094 -6.078 1.00 95.00 123 VAL A C 1
ATOM 873 O O . VAL A 1 123 ? -3.407 6.028 -5.864 1.00 95.00 123 VAL A O 1
ATOM 876 N N . ALA A 1 124 ? -1.315 5.248 -6.148 1.00 96.94 124 ALA A N 1
ATOM 877 C CA . ALA A 1 124 ? -0.641 6.509 -5.898 1.00 96.94 124 ALA A CA 1
ATOM 878 C C . ALA A 1 124 ? 0.643 6.618 -6.716 1.00 96.94 124 ALA A C 1
ATOM 880 O O . ALA A 1 124 ? 1.283 5.608 -7.036 1.00 96.94 124 ALA A O 1
ATOM 881 N N . ARG A 1 125 ? 1.020 7.853 -7.038 1.00 97.25 125 ARG A N 1
ATOM 882 C CA . ARG A 1 125 ? 2.216 8.182 -7.807 1.00 97.25 125 ARG A CA 1
ATOM 883 C C . ARG A 1 125 ? 2.736 9.551 -7.386 1.00 97.25 125 ARG A C 1
ATOM 885 O O . ARG A 1 125 ? 1.944 10.467 -7.209 1.00 97.25 125 ARG A O 1
ATOM 892 N N . ASP A 1 126 ? 4.056 9.680 -7.281 1.00 97.06 126 ASP A N 1
ATOM 893 C CA . ASP A 1 126 ? 4.725 10.951 -6.975 1.00 97.06 126 ASP A CA 1
ATOM 894 C C . ASP A 1 126 ? 4.159 11.621 -5.700 1.00 97.06 126 ASP A C 1
ATOM 896 O O . ASP A 1 126 ? 3.947 12.828 -5.652 1.00 97.06 126 ASP A O 1
ATOM 900 N N . GLY A 1 127 ? 3.868 10.812 -4.673 1.00 96.69 127 GLY A N 1
ATOM 901 C CA . GLY A 1 127 ? 3.277 11.262 -3.408 1.00 96.69 127 GLY A CA 1
ATOM 902 C C . GLY A 1 127 ? 1.762 11.489 -3.416 1.00 96.69 127 GLY A C 1
ATOM 903 O O . GLY A 1 127 ? 1.195 11.670 -2.340 1.00 96.69 127 GLY A O 1
ATOM 904 N N . GLU A 1 128 ? 1.099 11.420 -4.572 1.00 97.25 128 GLU A N 1
ATOM 905 C CA . GLU A 1 128 ? -0.304 11.812 -4.749 1.00 97.25 128 GLU A CA 1
ATOM 906 C C . GLU A 1 128 ? -1.226 10.616 -5.065 1.00 97.25 128 GLU A C 1
ATOM 908 O O . GLU A 1 128 ? -0.819 9.680 -5.768 1.00 97.25 128 GLU A O 1
ATOM 913 N N . PRO A 1 129 ? -2.485 10.618 -4.585 1.00 96.94 129 PRO A N 1
ATOM 914 C CA . PRO A 1 129 ? -3.476 9.614 -4.960 1.00 96.94 129 PRO A CA 1
ATOM 915 C C . PRO A 1 129 ? -3.889 9.751 -6.430 1.00 96.94 129 PRO A C 1
ATOM 917 O O . PRO A 1 129 ? -4.054 10.854 -6.948 1.00 96.94 129 PRO A O 1
ATOM 920 N N . ILE A 1 130 ? -4.147 8.620 -7.092 1.00 94.62 130 ILE A N 1
ATOM 921 C CA . ILE A 1 130 ? -4.709 8.604 -8.456 1.00 94.62 130 ILE A CA 1
ATOM 922 C C . ILE A 1 130 ? -6.240 8.705 -8.444 1.00 94.62 130 ILE A C 1
ATOM 924 O O . ILE A 1 130 ? -6.844 9.197 -9.397 1.00 94.62 130 ILE A O 1
ATOM 928 N N . VAL A 1 131 ? -6.874 8.244 -7.364 1.00 90.88 131 VAL A N 1
ATOM 929 C CA . VAL A 1 131 ? -8.333 8.155 -7.229 1.00 90.88 131 VAL A CA 1
ATOM 930 C C . VAL A 1 131 ? -8.787 8.954 -6.013 1.00 90.88 131 VAL A C 1
ATOM 932 O O . VAL A 1 131 ? -8.181 8.872 -4.948 1.00 90.88 131 VAL A O 1
ATOM 935 N N . ASP A 1 132 ? -9.891 9.689 -6.140 1.00 95.12 132 ASP A N 1
ATOM 936 C CA . ASP A 1 132 ? -10.524 10.354 -5.001 1.00 95.12 132 ASP A CA 1
ATOM 937 C C . ASP A 1 132 ? -11.080 9.328 -3.997 1.00 95.12 132 ASP A C 1
ATOM 939 O O . ASP A 1 132 ? -11.815 8.407 -4.359 1.00 95.12 132 ASP A O 1
ATOM 943 N N . SER A 1 133 ? -10.738 9.492 -2.718 1.00 95.50 133 SER A N 1
ATOM 944 C CA . SER A 1 133 ? -11.130 8.544 -1.663 1.00 95.50 133 SER A CA 1
ATOM 945 C C . SER A 1 133 ? -12.638 8.477 -1.441 1.00 95.50 133 SER A C 1
ATOM 947 O O . SER A 1 133 ? -13.166 7.404 -1.143 1.00 95.50 133 SER A O 1
ATOM 949 N N . ARG A 1 134 ? -13.354 9.595 -1.620 1.00 94.88 134 ARG A N 1
ATOM 950 C CA . ARG A 1 134 ? -14.801 9.621 -1.427 1.00 94.88 134 ARG A CA 1
ATOM 951 C C . ARG A 1 134 ? -15.505 8.871 -2.548 1.00 94.88 134 ARG A C 1
ATOM 953 O O . ARG A 1 134 ? -16.318 7.996 -2.264 1.00 94.88 134 ARG A O 1
ATOM 960 N N . ALA A 1 135 ? -15.151 9.164 -3.795 1.00 95.25 135 ALA A N 1
ATOM 961 C CA . ALA A 1 135 ? -15.655 8.439 -4.954 1.00 95.25 135 ALA A CA 1
ATOM 962 C C . ALA A 1 135 ? -15.344 6.935 -4.857 1.00 95.25 135 ALA A C 1
ATOM 964 O O . ALA A 1 135 ? -16.202 6.105 -5.159 1.00 95.25 135 ALA A O 1
ATOM 965 N N . HIS A 1 136 ? -14.147 6.577 -4.375 1.00 95.62 136 HIS A N 1
ATOM 966 C CA . HIS A 1 136 ? -13.763 5.183 -4.145 1.00 95.62 136 HIS A CA 1
ATOM 967 C C . HIS A 1 136 ? -14.639 4.505 -3.088 1.00 95.62 136 HIS A C 1
ATOM 969 O O . HIS A 1 136 ? -15.133 3.401 -3.303 1.00 95.62 136 HIS A O 1
ATOM 975 N N . ALA A 1 137 ? -14.865 5.159 -1.948 1.00 94.62 137 ALA A N 1
ATOM 976 C CA . ALA A 1 137 ? -15.697 4.615 -0.879 1.00 94.62 137 ALA A CA 1
ATOM 977 C C . ALA A 1 137 ? -17.173 4.486 -1.289 1.00 94.62 137 ALA A C 1
ATOM 979 O O . ALA A 1 137 ? -17.812 3.481 -0.972 1.00 94.62 137 ALA A O 1
ATOM 980 N N . ASP A 1 138 ? -17.695 5.448 -2.055 1.00 95.25 138 ASP A N 1
ATOM 981 C CA . ASP A 1 138 ? -19.044 5.374 -2.615 1.00 95.25 138 ASP A CA 1
ATOM 982 C C . ASP A 1 138 ? -19.181 4.155 -3.557 1.00 95.25 138 ASP A C 1
ATOM 984 O O . ASP A 1 138 ? -20.204 3.467 -3.521 1.00 95.25 138 ASP A O 1
ATOM 988 N N . ALA A 1 139 ? -18.139 3.830 -4.337 1.00 94.69 139 ALA A N 1
ATOM 989 C CA . ALA A 1 139 ? -18.100 2.641 -5.194 1.00 94.69 139 ALA A CA 1
ATOM 990 C C . ALA A 1 139 ? -18.002 1.318 -4.408 1.00 94.69 139 ALA A C 1
ATOM 992 O O . ALA A 1 139 ? -18.565 0.310 -4.836 1.00 94.69 139 ALA A O 1
ATOM 993 N N . VAL A 1 140 ? -17.326 1.314 -3.252 1.00 94.62 140 VAL A N 1
ATOM 994 C CA . VAL A 1 140 ? -17.308 0.169 -2.319 1.00 94.62 140 VAL A CA 1
ATOM 995 C C . VAL A 1 140 ? -18.699 -0.063 -1.708 1.00 94.62 140 VAL A C 1
ATOM 997 O O . VAL A 1 140 ? -19.133 -1.203 -1.552 1.00 94.62 140 VAL A O 1
ATOM 1000 N N . GLY A 1 141 ? -19.430 1.016 -1.421 1.00 94.12 141 GLY A N 1
ATOM 1001 C CA . GLY A 1 141 ? -20.818 0.979 -0.974 1.00 94.12 141 GLY A CA 1
ATOM 1002 C C . GLY A 1 141 ? -20.987 1.012 0.547 1.00 94.12 141 GLY A C 1
ATOM 1003 O O . GLY A 1 141 ? -20.193 0.484 1.321 1.00 94.12 141 GLY A O 1
ATOM 1004 N N . ALA A 1 142 ? -22.081 1.624 1.003 1.00 90.62 142 ALA A N 1
ATOM 1005 C CA . ALA A 1 142 ? -22.311 1.942 2.418 1.00 90.62 142 ALA A CA 1
ATOM 1006 C C . ALA A 1 142 ? -22.509 0.730 3.355 1.00 90.62 142 ALA A C 1
ATOM 1008 O O . ALA A 1 142 ? -22.490 0.907 4.570 1.00 90.62 142 ALA A O 1
ATOM 1009 N N . LEU A 1 143 ? -22.717 -0.476 2.816 1.00 93.00 143 LEU A N 1
ATOM 1010 C CA . LEU A 1 143 ? -22.952 -1.706 3.587 1.00 93.00 143 LEU A CA 1
ATOM 1011 C C . LEU A 1 143 ? -21.720 -2.619 3.670 1.00 93.00 143 LEU A C 1
ATOM 1013 O O . LEU A 1 143 ? -21.846 -3.767 4.093 1.00 93.00 143 LEU A O 1
ATOM 1017 N N . ASP A 1 144 ? -20.544 -2.144 3.251 1.00 95.06 144 ASP A N 1
ATOM 1018 C CA . ASP A 1 144 ? -19.330 -2.951 3.315 1.00 95.06 144 ASP A CA 1
ATOM 1019 C C . ASP A 1 144 ? -18.993 -3.334 4.774 1.00 95.06 144 ASP A C 1
ATOM 1021 O O . ASP A 1 144 ? -18.960 -2.473 5.663 1.00 95.06 144 ASP A O 1
ATOM 1025 N N . PRO A 1 145 ? -18.721 -4.623 5.050 1.00 94.31 145 PRO A N 1
ATOM 1026 C CA . PRO A 1 145 ? -18.452 -5.123 6.394 1.00 94.31 145 PRO A CA 1
ATOM 1027 C C . PRO A 1 145 ? -17.101 -4.670 6.953 1.00 94.31 145 PRO A C 1
ATOM 1029 O O . PRO A 1 145 ? -16.720 -5.107 8.037 1.00 94.31 145 PRO A O 1
ATOM 1032 N N . ARG A 1 146 ? -16.352 -3.799 6.277 1.00 95.38 146 ARG A N 1
ATOM 1033 C CA . ARG A 1 146 ? -15.121 -3.204 6.812 1.00 95.38 146 ARG A CA 1
ATOM 1034 C C . ARG A 1 146 ? -15.337 -1.848 7.479 1.00 95.38 146 ARG A C 1
ATOM 1036 O O . ARG A 1 146 ? -14.456 -1.402 8.210 1.00 95.38 146 ARG A O 1
ATOM 1043 N N . TRP A 1 147 ? -16.504 -1.226 7.306 1.00 96.56 147 TRP A N 1
ATOM 1044 C CA . TRP A 1 147 ? -16.854 0.048 7.948 1.00 96.56 147 TRP A CA 1
ATOM 1045 C C . TRP A 1 147 ? -17.044 -0.068 9.457 1.00 96.56 147 TRP A C 1
ATOM 1047 O O . TRP A 1 147 ? -17.842 -0.877 9.922 1.00 96.56 147 TRP A O 1
ATOM 1057 N N . GLY A 1 148 ? -16.395 0.788 10.236 1.00 96.88 148 GLY A N 1
ATOM 1058 C CA . GLY A 1 148 ? -16.476 0.766 11.696 1.00 96.88 148 GLY A CA 1
ATOM 1059 C C . GLY A 1 148 ? -15.112 0.671 12.362 1.00 96.88 148 GLY A C 1
ATOM 1060 O O . GLY A 1 148 ? -14.086 0.941 11.739 1.00 96.88 148 GLY A O 1
ATOM 1061 N N . THR A 1 149 ? -15.114 0.325 13.650 1.00 97.50 149 THR A N 1
ATOM 1062 C CA . THR A 1 149 ? -13.907 0.346 14.480 1.00 97.50 149 THR A CA 1
ATOM 1063 C C . THR A 1 149 ? -13.200 -1.004 14.493 1.00 97.50 149 THR A C 1
ATOM 1065 O O . THR A 1 149 ? -13.797 -2.032 14.807 1.00 97.50 149 THR A O 1
ATOM 1068 N N . TRP A 1 150 ? -11.905 -0.953 14.223 1.00 97.62 150 TRP A N 1
ATOM 1069 C CA . TRP A 1 150 ? -10.936 -2.025 14.364 1.00 97.62 150 TRP A CA 1
ATOM 1070 C C . TRP A 1 150 ? -10.069 -1.722 15.581 1.00 97.62 150 TRP A C 1
ATOM 1072 O O . TRP A 1 150 ? -9.502 -0.635 15.676 1.00 97.62 150 TRP A O 1
ATOM 1082 N N . VAL A 1 151 ? -9.995 -2.641 16.535 1.00 96.94 151 VAL A N 1
ATOM 1083 C CA . VAL A 1 151 ? -9.313 -2.425 17.815 1.00 96.94 151 VAL A CA 1
ATOM 1084 C C . VAL A 1 151 ? -8.214 -3.460 17.966 1.00 96.94 151 VAL A C 1
ATOM 1086 O O . VAL A 1 151 ? -8.434 -4.644 17.718 1.00 96.94 151 VAL A O 1
ATOM 1089 N N . ASP A 1 152 ? -7.010 -3.029 18.339 1.00 94.50 152 ASP A N 1
ATOM 1090 C CA . ASP A 1 152 ? -5.940 -3.983 18.614 1.00 94.50 152 ASP A CA 1
ATOM 1091 C C . ASP A 1 152 ? -6.259 -4.806 19.871 1.00 94.50 152 ASP A C 1
ATOM 1093 O O . ASP A 1 152 ? -7.007 -4.378 20.751 1.00 94.50 152 ASP A O 1
ATOM 1097 N N . ARG A 1 153 ? -5.635 -5.977 20.004 1.00 90.38 153 ARG A N 1
ATOM 1098 C CA . ARG A 1 153 ? -5.909 -6.902 21.120 1.00 90.38 153 ARG A CA 1
ATOM 1099 C C . ARG A 1 153 ? -5.711 -6.297 22.515 1.00 90.38 153 ARG A C 1
ATOM 1101 O O . ARG A 1 153 ? -6.230 -6.838 23.488 1.00 90.38 153 ARG A O 1
ATOM 1108 N N . THR A 1 154 ? -4.944 -5.211 22.642 1.00 92.50 154 THR A N 1
ATOM 1109 C CA . THR A 1 154 ? -4.713 -4.535 23.927 1.00 92.50 154 THR A CA 1
ATOM 1110 C C . THR A 1 154 ? -5.657 -3.356 24.187 1.00 92.50 154 THR A C 1
ATOM 1112 O O . THR A 1 154 ? -5.676 -2.832 25.301 1.00 92.50 154 THR A O 1
ATOM 1115 N N . GLY A 1 155 ? -6.443 -2.928 23.194 1.00 93.19 155 GLY A N 1
ATOM 1116 C CA . GLY A 1 155 ? -7.270 -1.721 23.262 1.00 93.19 155 GLY A CA 1
ATOM 1117 C C . GLY A 1 155 ? -6.467 -0.415 23.253 1.00 93.19 155 GLY A C 1
ATOM 1118 O O . GLY A 1 155 ? -7.007 0.644 23.583 1.00 93.19 155 GLY A O 1
ATOM 1119 N N . TYR A 1 156 ? -5.183 -0.481 22.907 1.00 94.19 156 TYR A N 1
ATOM 1120 C CA . TYR A 1 156 ? -4.266 0.646 22.791 1.00 94.19 156 TYR A CA 1
ATOM 1121 C C . TYR A 1 156 ? -4.527 1.494 21.537 1.00 94.19 156 TYR A C 1
ATOM 1123 O O . TYR A 1 156 ? -4.346 2.715 21.582 1.00 94.19 156 TYR A O 1
ATOM 1131 N N . LEU A 1 157 ? -4.954 0.863 20.443 1.00 95.00 157 LEU A N 1
ATOM 1132 C CA . LEU A 1 157 ? -5.211 1.442 19.129 1.00 95.00 157 LEU A CA 1
ATOM 1133 C C . LEU A 1 157 ? -6.647 1.118 18.700 1.00 95.00 157 LEU A C 1
ATOM 1135 O O . LEU A 1 157 ? -7.060 -0.039 18.708 1.00 95.00 157 LEU A O 1
ATOM 1139 N N . HIS A 1 158 ? -7.394 2.151 18.312 1.00 97.50 158 HIS A N 1
ATOM 1140 C CA . HIS A 1 158 ? -8.738 2.045 17.740 1.00 97.50 158 HIS A CA 1
ATOM 1141 C C . HIS A 1 158 ? -8.743 2.771 16.399 1.00 97.50 158 HIS A C 1
ATOM 1143 O O . HIS A 1 158 ? -8.580 3.988 16.377 1.00 97.50 158 HIS A O 1
ATOM 1149 N N . GLN A 1 159 ? -8.922 2.046 15.302 1.00 97.50 159 GLN A N 1
ATOM 1150 C CA . GLN A 1 159 ? -8.972 2.581 13.945 1.00 97.50 159 GLN A CA 1
ATOM 1151 C C . GLN A 1 159 ? -10.404 2.524 13.422 1.00 97.50 159 GLN A C 1
ATOM 1153 O O . GLN A 1 159 ? -10.943 1.444 13.195 1.00 97.50 159 GLN A O 1
ATOM 1158 N N . HIS A 1 160 ? -11.031 3.676 13.215 1.00 98.06 160 HIS A N 1
ATOM 1159 C CA . HIS A 1 160 ? -12.381 3.755 12.676 1.00 98.06 160 HIS A CA 1
ATOM 1160 C C . HIS A 1 160 ? -12.357 4.066 11.179 1.00 98.06 160 HIS A C 1
ATOM 1162 O O . HIS A 1 160 ? -11.802 5.079 10.760 1.00 98.06 160 HIS A O 1
ATOM 1168 N N . LEU A 1 161 ? -12.980 3.205 10.370 1.00 98.25 161 LEU A N 1
ATOM 1169 C CA . LEU A 1 161 ? -13.127 3.384 8.926 1.00 98.25 161 LEU A CA 1
ATOM 1170 C C . LEU A 1 161 ? -14.531 3.896 8.609 1.00 98.25 161 LEU A C 1
ATOM 1172 O O . LEU A 1 161 ? -15.515 3.164 8.749 1.00 98.25 161 LEU A O 1
ATOM 1176 N N . HIS A 1 162 ? -14.627 5.145 8.158 1.00 97.56 162 HIS A N 1
ATOM 1177 C CA . HIS A 1 162 ? -15.891 5.751 7.755 1.00 97.56 162 HIS A CA 1
ATOM 1178 C C . HIS A 1 162 ? -16.227 5.384 6.308 1.00 97.56 162 HIS A C 1
ATOM 1180 O O . HIS A 1 162 ? -15.372 5.458 5.424 1.00 97.56 162 HIS A O 1
ATOM 1186 N N . SER A 1 163 ? -17.506 5.127 6.026 1.00 96.75 163 SER A N 1
ATOM 1187 C CA . SER A 1 163 ? -18.019 4.837 4.672 1.00 96.75 163 SER A CA 1
ATOM 1188 C C . SER A 1 163 ? -17.873 5.993 3.672 1.00 96.75 163 SER A C 1
ATOM 1190 O O . SER A 1 163 ? -18.201 5.849 2.502 1.00 96.75 163 SER A O 1
ATOM 1192 N N . ILE A 1 164 ? -17.368 7.142 4.126 1.00 96.12 164 ILE A N 1
ATOM 1193 C CA . ILE A 1 164 ? -17.065 8.321 3.312 1.00 96.12 164 ILE A CA 1
ATOM 1194 C C . ILE A 1 164 ? -15.611 8.359 2.812 1.00 96.12 164 ILE A C 1
ATOM 1196 O O . ILE A 1 164 ? -15.185 9.392 2.300 1.00 96.12 164 ILE A O 1
ATOM 1200 N N . GLY A 1 165 ? -14.835 7.288 3.011 1.00 97.06 165 GLY A N 1
ATOM 1201 C CA . GLY A 1 165 ? -13.430 7.206 2.588 1.00 97.06 165 GLY A CA 1
ATOM 1202 C C . GLY A 1 165 ? -12.449 7.893 3.539 1.00 97.06 165 GLY A C 1
ATOM 1203 O O . GLY A 1 165 ? -11.336 8.230 3.145 1.00 97.06 165 GLY A O 1
ATOM 1204 N N . ARG A 1 166 ? -12.860 8.129 4.791 1.00 98.25 166 ARG A N 1
ATOM 1205 C CA . ARG A 1 166 ? -12.047 8.778 5.829 1.00 98.25 166 ARG A CA 1
ATOM 1206 C C . ARG A 1 166 ? -11.817 7.842 7.003 1.00 98.25 166 ARG A C 1
ATOM 1208 O O . ARG A 1 166 ? -12.720 7.091 7.351 1.00 98.25 166 ARG A O 1
ATOM 1215 N N . TYR A 1 167 ? -10.658 7.917 7.642 1.00 98.25 167 TYR A N 1
ATOM 1216 C CA . TYR A 1 167 ? -10.399 7.211 8.894 1.00 98.25 167 TYR A CA 1
ATOM 1217 C C . TYR A 1 167 ? -10.034 8.176 10.020 1.00 98.25 167 TYR A C 1
ATOM 1219 O O . TYR A 1 167 ? -9.544 9.283 9.771 1.00 98.25 167 TYR A O 1
ATOM 1227 N N . ASP A 1 168 ? -10.240 7.721 11.250 1.00 97.94 168 ASP A N 1
ATOM 1228 C CA . ASP A 1 168 ? -9.600 8.277 12.435 1.00 97.94 168 ASP A CA 1
ATOM 1229 C C . ASP A 1 168 ? -9.000 7.159 13.287 1.00 97.94 168 ASP A C 1
ATOM 1231 O O . ASP A 1 168 ? -9.557 6.068 13.399 1.00 97.94 168 ASP A O 1
ATOM 1235 N N . GLU A 1 169 ? -7.835 7.429 13.866 1.00 97.62 169 GLU A N 1
ATOM 1236 C CA . GLU A 1 169 ? -7.155 6.528 14.781 1.00 97.62 169 GLU A CA 1
ATOM 1237 C C . GLU A 1 169 ? -7.055 7.169 16.165 1.00 97.62 169 GLU A C 1
ATOM 1239 O O . GLU A 1 169 ? -6.547 8.281 16.331 1.00 97.62 169 GLU A O 1
ATOM 1244 N N . THR A 1 170 ? -7.495 6.450 17.192 1.00 96.81 170 THR A N 1
ATOM 1245 C CA . THR A 1 170 ? -7.178 6.752 18.587 1.00 96.81 170 THR A CA 1
ATOM 1246 C C . THR A 1 170 ? -6.025 5.869 19.033 1.00 96.81 170 THR A C 1
ATOM 1248 O O . THR A 1 170 ? -6.114 4.649 18.926 1.00 96.81 170 THR A O 1
ATOM 1251 N N . ARG A 1 171 ? -4.968 6.466 19.596 1.00 94.75 171 ARG A N 1
ATOM 1252 C CA . ARG A 1 171 ? -3.792 5.726 20.077 1.00 94.75 171 ARG A CA 1
ATOM 1253 C C . ARG A 1 171 ? -3.399 6.165 21.478 1.00 94.75 171 ARG A C 1
ATOM 1255 O O . ARG A 1 171 ? -3.269 7.359 21.738 1.00 94.75 171 ARG A O 1
ATOM 1262 N N . ALA A 1 172 ? -3.230 5.211 22.392 1.00 93.06 172 ALA A N 1
ATOM 1263 C CA . ALA A 1 172 ? -2.924 5.469 23.804 1.00 93.06 172 ALA A CA 1
ATOM 1264 C C . ALA A 1 172 ? -3.901 6.461 24.478 1.00 93.06 172 ALA A C 1
ATOM 1266 O O . ALA A 1 172 ? -3.499 7.300 25.282 1.00 93.06 172 ALA A O 1
ATOM 1267 N N . GLY A 1 173 ? -5.182 6.429 24.095 1.00 89.06 173 GLY A N 1
ATOM 1268 C CA . GLY A 1 173 ? -6.199 7.374 24.577 1.00 89.06 173 GLY A CA 1
ATOM 1269 C C . GLY A 1 173 ? -6.165 8.768 23.931 1.00 89.06 173 GLY A C 1
ATOM 1270 O O . GLY A 1 173 ? -7.072 9.566 24.175 1.00 89.06 173 GLY A O 1
ATOM 1271 N N . ARG A 1 174 ? -5.187 9.073 23.066 1.00 95.00 174 ARG A N 1
ATOM 1272 C CA . ARG A 1 174 ? -5.196 10.284 22.234 1.00 95.00 174 ARG A CA 1
ATOM 1273 C C . ARG A 1 174 ? -6.148 10.075 21.060 1.00 95.00 174 ARG A C 1
ATOM 1275 O O . ARG A 1 174 ? -5.803 9.377 20.110 1.00 95.00 174 ARG A O 1
ATOM 1282 N N . ARG A 1 175 ? -7.340 10.673 21.132 1.00 93.88 175 ARG A N 1
ATOM 1283 C CA . ARG A 1 175 ? -8.294 10.697 20.011 1.00 93.88 175 ARG A CA 1
ATOM 1284 C C . ARG A 1 175 ? -7.711 11.442 18.817 1.00 93.88 175 ARG A C 1
ATOM 1286 O O . ARG A 1 175 ? -6.995 12.423 19.022 1.00 93.88 175 ARG A O 1
ATOM 1293 N N . ASN A 1 176 ? -8.059 11.000 17.609 1.00 93.81 176 ASN A N 1
ATOM 1294 C CA . ASN A 1 176 ? -7.582 11.575 16.348 1.00 93.81 176 ASN A CA 1
ATOM 1295 C C . ASN A 1 176 ? -6.052 11.708 16.339 1.00 93.81 176 ASN A C 1
ATOM 1297 O O . ASN A 1 176 ? -5.498 12.735 15.948 1.00 93.81 176 ASN A O 1
ATOM 1301 N N . ALA A 1 177 ? -5.364 10.688 16.857 1.00 95.12 177 ALA A N 1
ATOM 1302 C CA . ALA A 1 177 ? -3.918 10.615 16.803 1.00 95.12 177 ALA A CA 1
ATOM 1303 C C . ALA A 1 177 ? -3.419 10.617 15.358 1.00 95.12 177 ALA A C 1
ATOM 1305 O O . ALA A 1 177 ? -2.365 11.204 15.121 1.00 95.12 177 ALA A O 1
ATOM 1306 N N . TYR A 1 178 ? -4.193 10.012 14.459 1.00 97.06 178 TYR A N 1
ATOM 1307 C CA . TYR A 1 178 ? -4.039 10.048 13.011 1.00 97.06 178 TYR A CA 1
ATOM 1308 C C . TYR A 1 178 ? -5.423 10.155 12.382 1.00 97.06 178 TYR A C 1
ATOM 1310 O O . TYR A 1 178 ? -6.392 9.628 12.931 1.00 97.06 178 TYR A O 1
ATOM 1318 N N . VAL A 1 179 ? -5.526 10.876 11.274 1.00 98.31 179 VAL A N 1
ATOM 1319 C CA . VAL A 1 179 ? -6.768 11.048 10.515 1.00 98.31 179 VAL A CA 1
ATOM 1320 C C . VAL A 1 179 ? -6.399 11.220 9.057 1.00 98.31 179 VAL A C 1
ATOM 1322 O O . VAL A 1 179 ? -5.390 11.843 8.745 1.00 98.31 179 VAL A O 1
ATOM 1325 N N . GLY A 1 180 ? -7.220 10.705 8.154 1.00 98.31 180 GLY A N 1
ATOM 1326 C CA . GLY A 1 180 ? -6.865 10.774 6.744 1.00 98.31 180 GLY A CA 1
ATOM 1327 C C . GLY A 1 180 ? -7.876 10.134 5.826 1.00 98.31 180 GLY A C 1
ATOM 1328 O O . GLY A 1 180 ? -9.005 9.835 6.228 1.00 98.31 180 GLY A O 1
ATOM 1329 N N . ALA A 1 181 ? -7.464 9.962 4.581 1.00 98.50 181 ALA A N 1
ATOM 1330 C CA . ALA A 1 181 ? -8.175 9.228 3.554 1.00 98.50 181 ALA A CA 1
ATOM 1331 C C . ALA A 1 181 ? -7.723 7.763 3.516 1.00 98.50 181 ALA A C 1
ATOM 1333 O O . ALA A 1 181 ? -6.614 7.426 3.941 1.00 98.50 181 ALA A O 1
ATOM 1334 N N . PHE A 1 182 ? -8.570 6.885 2.984 1.00 98.25 182 PHE A N 1
ATOM 1335 C CA . PHE A 1 182 ? -8.162 5.520 2.672 1.00 98.25 182 PHE A CA 1
ATOM 1336 C C . PHE A 1 182 ? -8.853 4.979 1.415 1.00 98.25 182 PHE A C 1
ATOM 1338 O O . PHE A 1 182 ? -9.908 5.461 1.003 1.00 98.25 182 PHE A O 1
ATOM 1345 N N . TRP A 1 183 ? -8.270 3.924 0.845 1.00 97.69 183 TRP A N 1
ATOM 1346 C CA . TRP A 1 183 ? -8.798 3.178 -0.298 1.00 97.69 183 TRP A CA 1
ATOM 1347 C C . TRP A 1 183 ? -8.762 1.679 -0.020 1.00 97.69 183 TRP A C 1
ATOM 1349 O O . TRP A 1 183 ? -7.830 1.176 0.609 1.00 97.69 183 TRP A O 1
ATOM 1359 N N . LEU A 1 184 ? -9.769 0.964 -0.520 1.00 96.62 184 LEU A N 1
ATOM 1360 C CA . LEU A 1 184 ? -9.915 -0.483 -0.363 1.00 96.62 184 LEU A CA 1
ATOM 1361 C C . LEU A 1 184 ? -9.785 -1.195 -1.707 1.00 96.62 184 LEU A C 1
ATOM 1363 O O . LEU A 1 184 ? -10.577 -0.946 -2.611 1.00 96.62 184 LEU A O 1
ATOM 1367 N N . TYR A 1 185 ? -8.847 -2.130 -1.809 1.00 92.62 185 TYR A N 1
ATOM 1368 C CA . TYR A 1 185 ? -8.627 -2.944 -3.008 1.00 92.62 185 TYR A CA 1
ATOM 1369 C C . TYR A 1 185 ? -8.665 -4.411 -2.613 1.00 92.62 185 TYR A C 1
ATOM 1371 O O . TYR A 1 185 ? -7.763 -4.882 -1.930 1.00 92.62 185 TYR A O 1
ATOM 1379 N N . ARG A 1 186 ? -9.737 -5.129 -2.973 1.00 91.12 186 ARG A N 1
ATOM 1380 C CA . ARG A 1 186 ? -10.010 -6.491 -2.473 1.00 91.12 186 ARG A CA 1
ATOM 1381 C C . ARG A 1 186 ? -9.881 -6.538 -0.950 1.00 91.12 186 ARG A C 1
ATOM 1383 O O . ARG A 1 186 ? -10.724 -5.966 -0.274 1.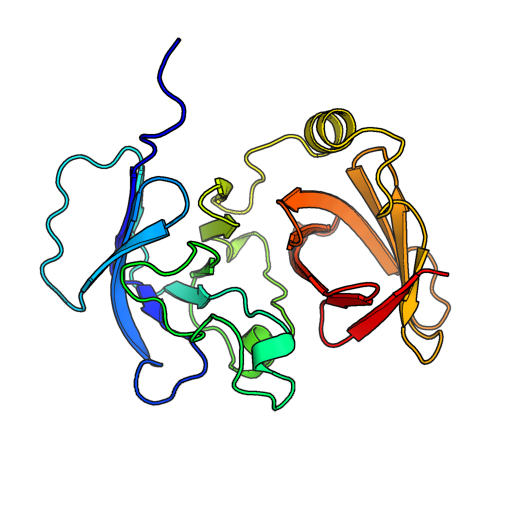00 91.12 186 ARG A O 1
ATOM 1390 N N . ASN A 1 187 ? -8.840 -7.159 -0.406 1.00 91.31 187 ASN A N 1
ATOM 1391 C CA . ASN A 1 187 ? -8.556 -7.213 1.026 1.00 91.31 187 ASN A CA 1
ATOM 1392 C C . ASN A 1 187 ? -7.365 -6.339 1.451 1.00 91.31 187 ASN A C 1
ATOM 1394 O O . ASN A 1 187 ? -6.868 -6.484 2.557 1.00 91.31 187 ASN A O 1
ATOM 1398 N N . ARG A 1 188 ? -6.882 -5.430 0.612 1.00 93.19 188 ARG A N 1
ATOM 1399 C CA . ARG A 1 188 ? -5.867 -4.427 0.948 1.00 93.19 188 ARG A CA 1
ATOM 1400 C C . ARG A 1 188 ? -6.520 -3.104 1.317 1.00 93.19 188 ARG A C 1
ATOM 1402 O O . ARG A 1 188 ? -7.568 -2.746 0.780 1.00 93.19 188 ARG A O 1
ATOM 1409 N N . ILE A 1 189 ? -5.858 -2.379 2.208 1.00 96.06 189 ILE A N 1
ATOM 1410 C CA . ILE A 1 189 ? -6.185 -0.997 2.541 1.00 96.06 189 ILE A CA 1
ATOM 1411 C C . ILE A 1 189 ? -4.942 -0.129 2.386 1.00 96.06 189 ILE A C 1
ATOM 1413 O O . ILE A 1 189 ? -3.841 -0.523 2.776 1.00 96.06 189 ILE A O 1
ATOM 1417 N N . VAL A 1 190 ? -5.128 1.040 1.789 1.00 97.56 190 VAL A N 1
ATOM 1418 C CA . VAL A 1 190 ? -4.098 2.067 1.629 1.00 97.56 190 VAL A CA 1
ATOM 1419 C C . VAL A 1 190 ? -4.588 3.315 2.335 1.00 97.56 190 VAL A C 1
ATOM 1421 O O . VAL A 1 190 ? -5.730 3.707 2.125 1.00 97.56 190 VAL A O 1
ATOM 1424 N N . TYR A 1 191 ? -3.739 3.924 3.151 1.00 98.00 191 TYR A N 1
ATOM 1425 C CA . TYR A 1 191 ? -4.017 5.145 3.894 1.00 98.00 191 TYR A CA 1
ATOM 1426 C C . TYR A 1 191 ? -3.172 6.292 3.348 1.00 98.00 191 TYR A C 1
ATOM 1428 O O . TYR A 1 191 ? -1.996 6.093 3.039 1.00 98.00 191 TYR A O 1
ATOM 1436 N N . LEU A 1 192 ? -3.770 7.479 3.297 1.00 98.44 192 LEU A N 1
ATOM 1437 C CA . LEU A 1 192 ? -3.082 8.760 3.176 1.00 98.44 192 LEU A CA 1
ATOM 1438 C C . LEU A 1 192 ? -3.510 9.614 4.367 1.00 98.44 192 LEU A C 1
ATOM 1440 O O . LEU A 1 192 ? -4.660 10.048 4.437 1.00 98.44 192 LEU A O 1
ATOM 1444 N N . ASP A 1 193 ? -2.606 9.810 5.318 1.00 98.12 193 ASP A N 1
ATOM 1445 C CA . ASP A 1 193 ? -2.856 10.651 6.485 1.00 98.12 193 ASP A CA 1
ATOM 1446 C C . ASP A 1 193 ? -2.902 12.131 6.085 1.00 98.12 193 ASP A C 1
ATOM 1448 O O . ASP A 1 193 ? -2.202 12.555 5.166 1.00 98.12 193 ASP A O 1
ATOM 1452 N N . ASP A 1 194 ? -3.677 12.944 6.801 1.00 98.06 194 ASP A N 1
ATOM 1453 C CA . ASP A 1 194 ? -3.771 14.389 6.558 1.00 98.06 194 ASP A CA 1
ATOM 1454 C C . ASP A 1 194 ? -2.429 15.109 6.827 1.00 98.06 194 ASP A C 1
ATOM 1456 O O . ASP A 1 194 ? -2.218 16.225 6.352 1.00 98.06 194 ASP A O 1
ATOM 1460 N N . SER A 1 195 ? -1.494 14.484 7.557 1.00 96.00 195 SER A N 1
ATOM 1461 C CA . SER A 1 195 ? -0.101 14.949 7.668 1.00 96.00 195 SER A CA 1
ATOM 1462 C C . SER A 1 195 ? 0.781 14.590 6.462 1.00 96.00 195 SER A C 1
ATOM 1464 O O . SER A 1 195 ? 1.915 15.059 6.379 1.00 96.00 195 SER A O 1
ATOM 1466 N N . GLY A 1 196 ? 0.266 13.790 5.525 1.00 96.12 196 GLY A N 1
ATOM 1467 C CA . GLY A 1 196 ? 0.857 13.490 4.222 1.00 96.12 196 GLY A CA 1
ATOM 1468 C C . GLY A 1 196 ? 1.497 12.108 4.088 1.00 96.12 196 GLY A C 1
ATOM 1469 O O . GLY A 1 196 ? 1.855 11.725 2.977 1.00 96.12 196 GLY A O 1
ATOM 1470 N N . PHE A 1 197 ? 1.667 11.339 5.170 1.00 97.06 197 PHE A N 1
ATOM 1471 C CA . PHE A 1 197 ? 2.284 10.016 5.049 1.00 97.06 197 PHE A CA 1
ATOM 1472 C C . PHE A 1 197 ? 1.315 8.973 4.486 1.00 97.06 197 PHE A C 1
ATOM 1474 O O . PHE A 1 197 ? 0.117 8.967 4.769 1.00 97.06 197 PHE A O 1
ATOM 1481 N N . TRP A 1 198 ? 1.885 8.031 3.746 1.00 97.81 198 TRP A N 1
ATOM 1482 C CA . TRP A 1 198 ? 1.214 6.855 3.223 1.00 97.81 198 TRP A CA 1
ATOM 1483 C C . TRP A 1 198 ? 1.460 5.656 4.117 1.00 97.81 198 TRP A C 1
ATOM 1485 O O . TRP A 1 198 ? 2.579 5.456 4.595 1.00 97.81 198 TRP A O 1
ATOM 1495 N N . ALA A 1 199 ? 0.444 4.824 4.305 1.00 96.25 199 ALA A N 1
ATOM 1496 C CA . ALA A 1 199 ? 0.603 3.570 5.022 1.00 96.25 199 ALA A CA 1
ATOM 1497 C C . ALA A 1 199 ? -0.278 2.470 4.432 1.00 96.25 199 ALA A C 1
ATOM 1499 O O . ALA A 1 199 ? -1.291 2.742 3.789 1.00 96.25 199 ALA A O 1
ATOM 1500 N N . PHE A 1 200 ? 0.110 1.214 4.633 1.00 94.75 200 PHE A N 1
ATOM 1501 C CA . PHE A 1 200 ? -0.513 0.084 3.949 1.00 94.75 200 PHE A CA 1
ATOM 1502 C C . PHE A 1 200 ? -0.981 -0.958 4.956 1.00 94.75 200 PHE A C 1
ATOM 1504 O O . PHE A 1 200 ? -0.490 -1.046 6.081 1.00 94.75 200 PHE A O 1
ATOM 1511 N N . GLY A 1 201 ? -1.989 -1.731 4.584 1.00 92.94 201 GLY A N 1
ATOM 1512 C CA . GLY A 1 201 ? -2.521 -2.786 5.429 1.00 92.94 201 GLY A CA 1
ATOM 1513 C C . GLY A 1 201 ? -3.294 -3.821 4.634 1.00 92.94 201 GLY A C 1
ATOM 1514 O O . GLY A 1 201 ? -3.485 -3.713 3.416 1.00 92.94 201 GLY A O 1
ATOM 1515 N N . ARG A 1 202 ? -3.742 -4.855 5.339 1.00 91.31 202 ARG A N 1
ATOM 1516 C CA . ARG A 1 202 ? -4.488 -5.963 4.751 1.00 91.31 202 ARG A CA 1
ATOM 1517 C C . ARG A 1 202 ? -5.485 -6.539 5.745 1.00 91.31 202 ARG A C 1
ATOM 1519 O O . ARG A 1 202 ? -5.166 -6.695 6.915 1.00 91.31 202 ARG A O 1
ATOM 1526 N N . PHE A 1 203 ? -6.652 -6.907 5.245 1.00 91.88 203 PHE A N 1
ATOM 1527 C CA . PHE A 1 203 ? -7.623 -7.738 5.933 1.00 91.88 203 PHE A CA 1
ATOM 1528 C C . PHE A 1 203 ? -7.305 -9.215 5.682 1.00 91.88 203 PHE A C 1
ATOM 1530 O O . PHE A 1 203 ? -7.155 -9.644 4.530 1.00 91.88 203 PHE A O 1
ATOM 1537 N N . VAL A 1 204 ? -7.193 -9.983 6.758 1.00 88.81 204 VAL A N 1
ATOM 1538 C CA . VAL A 1 204 ? -7.017 -11.436 6.742 1.00 88.81 204 VAL A CA 1
ATOM 1539 C C . VAL A 1 204 ? -8.114 -12.014 7.619 1.00 88.81 204 VAL A C 1
ATOM 1541 O O . VAL A 1 204 ? -8.146 -11.739 8.813 1.00 88.81 204 VAL A O 1
ATOM 1544 N N . ASP A 1 205 ? -9.032 -12.759 7.009 1.00 87.19 205 ASP A N 1
ATOM 1545 C CA . ASP A 1 205 ? -10.258 -13.228 7.657 1.00 87.19 205 ASP A CA 1
ATOM 1546 C C . ASP A 1 205 ? -11.010 -12.072 8.352 1.00 87.19 205 ASP A C 1
ATOM 1548 O O . ASP A 1 205 ? -11.478 -11.153 7.674 1.00 87.19 205 ASP A O 1
ATOM 1552 N N . GLU A 1 206 ? -11.104 -12.090 9.683 1.00 89.06 206 GLU A N 1
ATOM 1553 C CA . GLU A 1 206 ? -11.779 -11.070 10.500 1.00 89.06 206 GLU A CA 1
ATOM 1554 C C . GLU A 1 206 ? -10.802 -10.083 11.170 1.00 89.06 206 GLU A C 1
ATOM 1556 O O . GLU A 1 206 ? -11.188 -9.340 12.072 1.00 89.06 206 GLU A O 1
ATOM 1561 N N . GLU A 1 207 ? -9.541 -10.049 10.727 1.00 92.75 207 GLU A N 1
ATOM 1562 C CA . GLU A 1 207 ? -8.485 -9.198 11.283 1.00 92.75 207 GLU A CA 1
ATOM 1563 C C . GLU A 1 207 ? -7.980 -8.152 10.275 1.00 92.75 207 GLU A C 1
ATOM 1565 O O . GLU A 1 207 ? -7.800 -8.434 9.089 1.00 92.75 207 GLU A O 1
ATOM 1570 N N . LEU A 1 208 ? -7.651 -6.953 10.761 1.00 93.25 208 LEU A N 1
ATOM 1571 C CA . LEU A 1 208 ? -6.898 -5.927 10.040 1.00 93.25 208 LEU A CA 1
ATOM 1572 C C . LEU A 1 208 ? -5.441 -5.910 10.518 1.00 93.25 208 LEU A C 1
ATOM 1574 O O . LEU A 1 208 ? -5.147 -5.605 11.672 1.00 93.25 208 LEU A O 1
ATOM 1578 N N . HIS A 1 209 ? -4.523 -6.177 9.594 1.00 90.56 209 HIS A N 1
ATOM 1579 C CA . HIS A 1 209 ? -3.078 -6.162 9.799 1.00 90.56 209 HIS A CA 1
ATOM 1580 C C . HIS A 1 209 ? -2.489 -4.877 9.224 1.00 90.56 209 HIS A C 1
ATOM 1582 O O . HIS A 1 209 ? -2.528 -4.652 8.010 1.00 90.56 209 HIS A O 1
ATOM 1588 N N . HIS A 1 210 ? -1.952 -4.017 10.087 1.00 88.62 210 HIS A N 1
ATOM 1589 C CA . HIS A 1 210 ? -1.460 -2.696 9.699 1.00 88.62 210 HIS A CA 1
ATOM 1590 C C . HIS A 1 210 ? -0.457 -2.143 10.716 1.00 88.62 210 HIS A C 1
ATOM 1592 O O . HIS A 1 210 ? -0.688 -2.232 11.917 1.00 88.62 210 HIS A O 1
ATOM 1598 N N . ALA A 1 211 ? 0.647 -1.547 10.247 1.00 84.00 211 ALA A N 1
ATOM 1599 C CA . ALA A 1 211 ? 1.644 -0.870 11.090 1.00 84.00 211 ALA A CA 1
ATOM 1600 C C . ALA A 1 211 ? 2.193 -1.714 12.266 1.00 84.00 211 ALA A C 1
ATOM 1602 O O . ALA A 1 211 ? 2.565 -1.175 13.306 1.00 84.00 211 ALA A O 1
ATOM 1603 N N . GLY A 1 212 ? 2.235 -3.044 12.114 1.00 83.38 212 GLY A N 1
ATOM 1604 C CA . GLY A 1 212 ? 2.634 -3.978 13.176 1.00 83.38 212 GLY A CA 1
ATOM 1605 C C . GLY A 1 212 ? 1.537 -4.340 14.181 1.00 83.38 212 GLY A C 1
ATOM 1606 O O . GLY A 1 212 ? 1.798 -5.109 15.102 1.00 83.38 212 GLY A O 1
ATOM 1607 N N . PHE A 1 213 ? 0.321 -3.827 14.000 1.00 88.31 213 PHE A N 1
ATOM 1608 C CA . PHE A 1 213 ? -0.852 -4.172 14.790 1.00 88.31 213 PHE A CA 1
ATOM 1609 C C . PHE A 1 213 ? -1.721 -5.193 14.058 1.00 88.31 213 PHE A C 1
ATOM 1611 O O . PHE A 1 213 ? -1.869 -5.150 12.834 1.00 88.31 213 PHE A O 1
ATOM 1618 N N . VAL A 1 214 ? -2.319 -6.079 14.850 1.00 91.44 214 VAL A N 1
ATOM 1619 C CA . VAL A 1 214 ? -3.424 -6.948 14.450 1.00 91.44 214 VAL A CA 1
ATOM 1620 C C . VAL A 1 214 ? -4.648 -6.450 15.197 1.00 91.44 214 VAL A C 1
ATOM 1622 O O . VAL A 1 214 ? -4.634 -6.386 16.430 1.00 91.44 214 VAL A O 1
ATOM 1625 N N . MET A 1 215 ? -5.662 -6.042 14.447 1.00 93.50 215 MET A N 1
ATOM 1626 C CA . MET A 1 215 ? -6.883 -5.453 14.975 1.00 93.50 215 MET A CA 1
ATOM 1627 C C . MET A 1 215 ? -8.083 -6.315 14.621 1.00 93.50 215 MET A C 1
ATOM 1629 O O . MET A 1 215 ? -8.200 -6.784 13.494 1.00 93.50 215 MET A O 1
ATOM 1633 N N . GLU A 1 216 ? -8.989 -6.472 15.571 1.00 94.94 216 GLU A N 1
ATOM 1634 C CA . GLU A 1 216 ? -10.247 -7.192 15.403 1.00 94.94 216 GLU A CA 1
ATOM 1635 C C . GLU A 1 216 ? -11.394 -6.186 15.321 1.00 94.94 216 GLU A C 1
ATOM 1637 O O . GLU A 1 216 ? -11.305 -5.055 15.813 1.00 94.94 216 GLU A O 1
ATOM 1642 N N . ARG A 1 217 ? -12.482 -6.583 14.668 1.00 93.31 217 ARG A N 1
ATOM 1643 C CA . ARG A 1 217 ? -13.683 -5.756 14.592 1.00 93.31 217 ARG A CA 1
ATOM 1644 C C . ARG A 1 217 ? -14.337 -5.662 15.974 1.00 93.31 217 ARG A C 1
ATOM 1646 O O . ARG A 1 217 ? -14.630 -6.686 16.586 1.00 93.31 217 ARG A O 1
ATOM 1653 N N . ASN A 1 218 ? -14.587 -4.437 16.437 1.00 86.12 218 ASN A N 1
ATOM 1654 C CA . ASN A 1 218 ? -15.348 -4.173 17.664 1.00 86.12 218 ASN A CA 1
ATOM 1655 C C . ASN A 1 218 ? -16.865 -4.180 17.434 1.00 86.12 218 ASN A C 1
ATOM 1657 O O . ASN A 1 218 ? -17.310 -3.852 16.309 1.00 86.12 218 ASN A O 1
#

Foldseek 3Di:
DPDPFFQKEKEAQAQEDLVDPVRHRQGWIWIDGGFATQAIDSDDPDPPPHPYYFYQHQKYKAAQDDVVVVVPDPDDDDRSDRHHPHTPFIWIFHHDDDNLQSNQQHKHALCGTAWGADSNDTQDHSLGGPDDQQVQLVVVPQPDPVAAWWAFPVNQKIWGQHSRQKIAIQGNNNTRPWIFGWHDDPFKIWTQTPVRIIGIWGDDPQWIRHRNTTTGHD

pLDDT: mean 89.02, std 14.7, range [35.06, 98.5]

Radius of gyration: 17.13 Å; chains: 1; bounding box: 42×38×50 Å

Sequence (218 aa):
MADEHDTELLVRDARILSLDPAYDGRVSSIRVVGERIAAVADAGLAAGSPALEIPAAGATLVPLLDATVLSEHPGRDGSPVPTPGSQASFVVVAGGVTRSAALHQLVVAPEHLVLAVVDGQIVARDGEPIVDSRAHADAVGALDPRWGTWVDRTGYLHQHLHSIGRYDETRAGRRNAYVGAFWLYRNRIVYLDDSGFWAFGRFVDEELHHAGFVMERN

Secondary structure (DSSP, 8-state):
---TT--EEEEEEEEE--S-TTTTT-EEEEEEETTEEEEEESS-------SEEEE-TTEEEEE---HHHHTT---SS--SS--TTSB--EEEEES---HHHHHTT-EE-GGGEEEEEETTEEEEETTEESS-HHHHHHHH-TT-TT-EEEEETTSSEEEEEETTTEEEEEETTEEEEEEEEEEEETTEEEEEETTS-EEEEEEETTEEEETTEEEEE-